Protein AF-A0A9D4J479-F1 (afdb_monomer)

Radius of gyration: 26.64 Å; Cα contacts (8 Å, |Δi|>4): 746; chains: 1; bounding box: 89×99×62 Å

Sequence (328 aa):
MKSIIVVALICGVGACPFPDGLVGNWTTATIGTLVITKTTLQTTSTAYLSTAQKYECMFNYTFNNETSYVLKSTTSKVIISGIPALFFWMCIEFHESHADAYYHYINMPLGTGVIVTRLSAQLSGADVKGYNVCTTARALEEFEPMIREGTALNGSSACPEPLIGTNYFDYITTSGTKDCSTNYTGYLESCFDQNKTRLDVVTNTSCTANPFSTTGKQLNCLFTIPIGNETSDKYITMLYNMDKGAASPFFCMFLDGLDNSTRSKASVAPGTCVLGQNASVVPTSGFRLELYTNDTCNGAQQNQAPPFCTSVCMMTFAVLKFVVLTPL

Organism: Dreissena polymorpha (NCBI:txid45954)

Structure (mmCIF, N/CA/C/O backbone):
data_AF-A0A9D4J479-F1
#
_entry.id   AF-A0A9D4J479-F1
#
loop_
_atom_site.group_PDB
_atom_site.id
_atom_site.type_symbol
_atom_site.label_atom_id
_atom_site.label_alt_id
_atom_site.label_comp_id
_atom_site.label_asym_id
_atom_site.label_entity_id
_atom_site.label_seq_id
_atom_site.pdbx_PDB_ins_code
_atom_site.Cartn_x
_atom_site.Cartn_y
_atom_site.Cartn_z
_atom_site.occupancy
_atom_site.B_iso_or_equiv
_atom_site.auth_seq_id
_atom_site.auth_comp_id
_atom_site.auth_asym_id
_atom_site.auth_atom_id
_atom_site.pdbx_PDB_model_num
ATOM 1 N N . MET A 1 1 ? -47.454 -7.627 -4.070 1.00 37.38 1 MET A N 1
ATOM 2 C CA . MET A 1 1 ? -46.390 -6.812 -3.448 1.00 37.38 1 MET A CA 1
ATOM 3 C C . MET A 1 1 ? -45.405 -7.763 -2.791 1.00 37.38 1 MET A C 1
ATOM 5 O O . MET A 1 1 ? -45.815 -8.503 -1.909 1.00 37.38 1 MET A O 1
ATOM 9 N N . LYS A 1 2 ? -44.165 -7.846 -3.291 1.00 31.25 2 LYS A N 1
ATOM 10 C CA . LYS A 1 2 ? -43.110 -8.666 -2.678 1.00 31.25 2 LYS A CA 1
ATOM 11 C C . LYS A 1 2 ? -42.455 -7.834 -1.578 1.00 31.25 2 LYS A C 1
ATOM 13 O O . LYS A 1 2 ? -41.818 -6.832 -1.883 1.00 31.25 2 LYS A O 1
ATOM 18 N N . SER A 1 3 ? -42.650 -8.227 -0.326 1.00 26.95 3 SER A N 1
ATOM 19 C CA . SER A 1 3 ? -41.954 -7.624 0.808 1.00 26.95 3 SER A CA 1
ATOM 20 C C . SER A 1 3 ? -40.512 -8.124 0.826 1.00 26.95 3 SER A C 1
ATOM 22 O O . SER A 1 3 ? -40.275 -9.325 0.934 1.00 26.95 3 SER A O 1
ATOM 24 N N . ILE A 1 4 ? -39.557 -7.206 0.694 1.00 32.16 4 ILE A N 1
ATOM 25 C CA . ILE A 1 4 ? -38.140 -7.472 0.944 1.00 32.16 4 ILE A CA 1
ATOM 26 C C . ILE A 1 4 ? -37.945 -7.355 2.455 1.00 32.16 4 ILE A C 1
ATOM 28 O O . ILE A 1 4 ? -38.091 -6.274 3.021 1.00 32.16 4 ILE A O 1
ATOM 32 N N . ILE A 1 5 ? -37.663 -8.477 3.114 1.00 30.55 5 ILE A N 1
ATOM 33 C CA . ILE A 1 5 ? -37.267 -8.493 4.522 1.00 30.55 5 ILE A CA 1
ATOM 34 C C . ILE A 1 5 ? -35.761 -8.235 4.551 1.00 30.55 5 ILE A C 1
ATOM 36 O O . ILE A 1 5 ? -34.969 -9.118 4.231 1.00 30.55 5 ILE A O 1
ATOM 40 N N . VAL A 1 6 ? -35.369 -7.014 4.911 1.00 34.91 6 VAL A N 1
ATOM 41 C CA . VAL A 1 6 ? -33.980 -6.697 5.257 1.00 34.91 6 VAL A CA 1
ATOM 42 C C . VAL A 1 6 ? -33.772 -7.152 6.698 1.00 34.91 6 VAL A C 1
ATOM 44 O O . VAL A 1 6 ? -34.221 -6.498 7.638 1.00 34.91 6 VAL A O 1
ATOM 47 N N . VAL A 1 7 ? -33.144 -8.313 6.877 1.00 32.03 7 VAL A N 1
ATOM 48 C CA . VAL A 1 7 ? -32.740 -8.797 8.201 1.00 32.03 7 VAL A CA 1
ATOM 49 C C . VAL A 1 7 ? -31.473 -8.044 8.600 1.00 32.03 7 VAL A C 1
ATOM 51 O O . VAL A 1 7 ? -30.369 -8.421 8.221 1.00 32.03 7 VAL A O 1
ATOM 54 N N . ALA A 1 8 ? -31.631 -6.957 9.352 1.00 39.41 8 ALA A N 1
ATOM 55 C CA . ALA A 1 8 ? -30.521 -6.343 10.067 1.00 39.41 8 ALA A CA 1
ATOM 56 C C . ALA A 1 8 ? -30.247 -7.180 11.325 1.00 39.41 8 ALA A C 1
ATOM 58 O O . ALA A 1 8 ? -30.997 -7.121 12.299 1.00 39.41 8 ALA A O 1
ATOM 59 N N . LEU A 1 9 ? -29.193 -7.996 11.293 1.00 39.03 9 LEU A N 1
ATOM 60 C CA . LEU A 1 9 ? -28.644 -8.641 12.485 1.00 39.03 9 LEU A CA 1
ATOM 61 C C . LEU A 1 9 ? -28.061 -7.550 13.388 1.00 39.03 9 LEU A C 1
ATOM 63 O O . LEU A 1 9 ? -26.951 -7.071 13.175 1.00 39.03 9 LEU A O 1
ATOM 67 N N . ILE A 1 10 ? -28.833 -7.130 14.388 1.00 43.28 10 ILE A N 1
ATOM 68 C CA . ILE A 1 10 ? -28.344 -6.255 15.452 1.00 43.28 10 ILE A CA 1
ATOM 69 C C . ILE A 1 10 ? -27.551 -7.148 16.412 1.00 43.28 10 ILE A C 1
ATOM 71 O O . ILE A 1 10 ? -28.112 -7.730 17.340 1.00 43.28 10 ILE A O 1
ATOM 75 N N . CYS A 1 11 ? -26.251 -7.315 16.158 1.00 43.47 11 CYS A N 1
ATOM 76 C CA . CYS A 1 11 ? -25.346 -7.888 17.150 1.00 43.47 11 CYS A CA 1
ATOM 77 C C . CYS A 1 11 ? -25.341 -6.971 18.380 1.00 43.47 11 CYS A C 1
ATOM 79 O O . CYS A 1 11 ? -25.158 -5.760 18.257 1.00 43.47 11 CYS A O 1
ATOM 81 N N . GLY A 1 12 ? -25.579 -7.547 19.562 1.00 46.25 12 GLY A N 1
ATOM 82 C CA . GLY A 1 12 ? -25.448 -6.831 20.828 1.00 46.25 12 GLY A CA 1
ATOM 83 C C . GLY A 1 12 ? -24.059 -6.207 20.967 1.00 46.25 12 GLY A C 1
ATOM 84 O O . GLY A 1 12 ? -23.100 -6.682 20.365 1.00 46.25 12 GLY A O 1
ATOM 85 N N . VAL A 1 13 ? -23.968 -5.134 21.755 1.00 50.28 13 VAL A N 1
ATOM 86 C CA . VAL A 1 13 ? -22.729 -4.388 22.017 1.00 50.28 13 VAL A CA 1
ATOM 87 C C . VAL A 1 13 ? -21.726 -5.325 22.698 1.00 50.28 13 VAL A C 1
ATOM 89 O O . VAL A 1 13 ? -21.758 -5.532 23.908 1.00 50.28 13 VAL A O 1
ATOM 92 N N . GLY A 1 14 ? -20.889 -5.967 21.899 1.00 58.38 14 GLY A N 1
ATOM 93 C CA . GLY A 1 14 ? -19.978 -7.026 22.297 1.00 58.38 14 GLY A CA 1
ATOM 94 C C . GLY A 1 14 ? -18.901 -7.131 21.235 1.00 58.38 14 GLY A C 1
ATOM 95 O O . GLY A 1 14 ? -19.177 -6.910 20.058 1.00 58.38 14 GLY A O 1
ATOM 96 N N . ALA A 1 15 ? -17.667 -7.385 21.665 1.00 73.81 15 ALA A N 1
ATOM 97 C CA . ALA A 1 15 ? -16.514 -7.160 20.816 1.00 73.81 15 ALA A CA 1
ATOM 98 C C . ALA A 1 15 ? -16.625 -7.918 19.482 1.00 73.81 15 ALA A C 1
ATOM 100 O O . ALA A 1 15 ? -16.724 -9.148 19.480 1.00 73.81 15 ALA A O 1
ATOM 101 N N . CYS A 1 16 ? -16.634 -7.195 18.358 1.00 87.56 16 CYS A N 1
ATOM 102 C CA . CYS A 1 16 ? -16.689 -7.842 17.051 1.00 87.56 16 CYS A CA 1
ATOM 103 C C . CYS A 1 16 ? -15.384 -8.597 16.792 1.00 87.56 16 CYS A C 1
ATOM 105 O O . CYS A 1 16 ? -14.305 -8.031 16.990 1.00 87.56 16 CYS A O 1
ATOM 107 N N . PRO A 1 17 ? -15.445 -9.869 16.369 1.00 91.69 17 PRO A N 1
ATOM 108 C CA . PRO A 1 17 ? -14.240 -10.583 16.013 1.00 91.69 17 PRO A CA 1
ATOM 109 C C . PRO A 1 17 ? -13.710 -10.087 14.661 1.00 91.69 17 PRO A C 1
ATOM 111 O O . PRO A 1 17 ? -14.462 -9.999 13.688 1.00 91.69 17 PRO A O 1
ATOM 114 N N . PHE A 1 18 ? -12.414 -9.799 14.592 1.00 93.06 18 PHE A N 1
ATOM 115 C CA . PHE A 1 18 ? -11.690 -9.694 13.331 1.00 93.06 18 PHE A CA 1
ATOM 116 C C . PHE A 1 18 ? -11.544 -11.086 12.687 1.00 93.06 18 PHE A C 1
ATOM 118 O O . PHE A 1 18 ? -11.522 -12.089 13.410 1.00 93.06 18 PHE A O 1
ATOM 125 N N . PRO A 1 19 ? -11.423 -11.176 11.349 1.00 92.38 19 PRO A N 1
ATOM 126 C CA . PRO A 1 19 ? -11.180 -12.439 10.660 1.00 92.38 19 PRO A CA 1
ATOM 127 C C . PRO A 1 19 ? -9.878 -13.084 11.140 1.00 92.38 19 PRO A C 1
ATOM 129 O O . PRO A 1 19 ? -8.891 -12.384 11.363 1.00 92.38 19 PRO A O 1
ATOM 132 N N . ASP A 1 20 ? -9.844 -14.415 11.250 1.00 93.25 20 ASP A N 1
ATOM 133 C CA . ASP A 1 20 ? -8.661 -15.127 11.761 1.00 93.25 20 ASP A CA 1
ATOM 134 C C . ASP A 1 20 ? -7.406 -14.869 10.904 1.00 93.25 20 ASP A C 1
ATOM 136 O O . ASP A 1 20 ? -6.308 -14.772 11.448 1.00 93.25 20 ASP A O 1
ATOM 140 N N . GLY A 1 21 ? -7.567 -14.670 9.588 1.00 92.00 21 GLY A N 1
ATOM 141 C CA . GLY A 1 21 ? -6.475 -14.294 8.683 1.00 92.00 21 GLY A CA 1
ATOM 142 C C . GLY A 1 21 ? -5.843 -12.936 9.007 1.00 92.00 21 GLY A C 1
ATOM 143 O O . GLY A 1 21 ? -4.646 -12.761 8.816 1.00 92.00 21 GLY A O 1
ATOM 144 N N . LEU A 1 22 ? -6.596 -12.002 9.591 1.00 93.88 22 LEU A N 1
ATOM 145 C CA . LEU A 1 22 ? -6.114 -10.660 9.928 1.00 93.88 22 LEU A CA 1
ATOM 146 C C . LEU A 1 22 ? -5.383 -10.614 11.284 1.00 93.88 22 LEU A C 1
ATOM 148 O O . LEU A 1 22 ? -4.677 -9.654 11.586 1.00 93.88 22 LEU A O 1
ATOM 152 N N . VAL A 1 23 ? -5.524 -11.642 12.124 1.00 95.62 23 VAL A N 1
ATOM 153 C CA . VAL A 1 23 ? -4.876 -11.687 13.441 1.00 95.62 23 VAL A CA 1
ATOM 154 C C . VAL A 1 23 ? -3.359 -11.836 13.276 1.00 95.62 23 VAL A C 1
ATOM 156 O O . VAL A 1 23 ? -2.879 -12.747 12.598 1.00 95.62 23 VAL A O 1
ATOM 159 N N . GLY A 1 24 ? -2.590 -10.951 13.912 1.00 95.31 24 GLY A N 1
ATOM 160 C CA . GLY A 1 24 ? -1.128 -10.955 13.866 1.00 95.31 24 GLY A CA 1
ATOM 161 C C . GLY A 1 24 ? -0.500 -9.566 13.957 1.00 95.31 24 GLY A C 1
ATOM 162 O O . GLY A 1 24 ? -1.171 -8.575 14.253 1.00 95.31 24 GLY A O 1
ATOM 163 N N . ASN A 1 25 ? 0.804 -9.518 13.688 1.00 95.25 25 ASN A N 1
ATOM 164 C CA . ASN A 1 25 ? 1.554 -8.277 13.549 1.00 95.25 25 ASN A CA 1
ATOM 165 C C . ASN A 1 25 ? 1.717 -7.937 12.069 1.00 95.25 25 ASN A C 1
ATOM 167 O O . ASN A 1 25 ? 2.085 -8.798 11.265 1.00 95.25 25 ASN A O 1
ATOM 171 N N . TRP A 1 26 ? 1.497 -6.674 11.739 1.00 93.75 26 TRP A N 1
ATOM 172 C CA . TRP A 1 26 ? 1.492 -6.167 10.378 1.00 93.75 26 TRP A CA 1
ATOM 173 C C . TRP A 1 26 ? 2.338 -4.911 10.286 1.00 93.75 26 TRP A C 1
ATOM 175 O O . TRP A 1 26 ? 2.166 -3.991 11.081 1.00 93.75 26 TRP A O 1
ATOM 185 N N . THR A 1 27 ? 3.203 -4.840 9.287 1.00 91.00 27 THR A N 1
ATOM 186 C CA . THR A 1 27 ? 3.893 -3.608 8.916 1.00 91.00 27 THR A CA 1
ATOM 187 C C . THR A 1 27 ? 3.020 -2.838 7.936 1.00 91.00 27 THR A C 1
ATOM 189 O O . THR A 1 27 ? 2.523 -3.412 6.969 1.00 91.00 27 THR A O 1
ATOM 192 N N . THR A 1 28 ? 2.862 -1.541 8.166 1.00 89.19 28 THR A N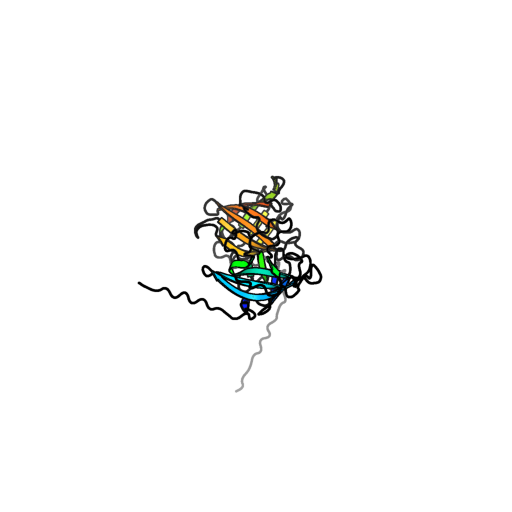 1
ATOM 193 C CA . THR A 1 28 ? 2.138 -0.606 7.296 1.00 89.19 28 THR A CA 1
ATOM 194 C C . THR A 1 28 ? 3.080 0.476 6.769 1.00 89.19 28 THR A C 1
ATOM 196 O O . THR A 1 28 ? 4.184 0.651 7.294 1.00 89.19 28 THR A O 1
ATOM 199 N N . ALA A 1 29 ? 2.668 1.200 5.732 1.00 86.62 29 ALA A N 1
ATOM 200 C CA . ALA A 1 29 ? 3.466 2.252 5.110 1.00 86.62 29 ALA A CA 1
ATOM 201 C C . ALA A 1 29 ? 3.629 3.509 5.982 1.00 86.62 29 ALA A C 1
ATOM 203 O O . ALA A 1 29 ? 4.701 4.112 5.979 1.00 86.62 29 ALA A O 1
ATOM 204 N N . THR A 1 30 ? 2.599 3.909 6.728 1.00 80.69 30 THR A N 1
ATOM 205 C CA . THR A 1 30 ? 2.536 5.196 7.441 1.00 80.69 30 THR A CA 1
ATOM 206 C C . THR A 1 30 ? 2.305 5.045 8.946 1.00 80.69 30 THR A C 1
ATOM 208 O O . THR A 1 30 ? 2.787 5.860 9.737 1.00 80.69 30 THR A O 1
ATOM 211 N N . ILE A 1 31 ? 1.622 3.982 9.382 1.00 77.94 31 ILE A N 1
ATOM 212 C CA . ILE A 1 31 ? 1.252 3.762 10.795 1.00 77.94 31 ILE A CA 1
ATOM 213 C C . ILE A 1 31 ? 2.291 2.887 11.522 1.00 77.94 31 ILE A C 1
ATOM 215 O O . ILE A 1 31 ? 2.194 2.656 12.729 1.00 77.94 31 ILE A O 1
ATOM 219 N N . GLY A 1 32 ? 3.324 2.410 10.828 1.00 82.06 32 GLY A N 1
ATOM 220 C CA . GLY A 1 32 ? 4.300 1.482 11.396 1.00 82.06 32 GLY A CA 1
ATOM 221 C C . GLY A 1 32 ? 3.673 0.113 11.650 1.00 82.06 32 GLY A C 1
ATOM 222 O O . GLY A 1 32 ? 3.022 -0.437 10.762 1.00 82.06 32 GLY A O 1
ATOM 223 N N . THR A 1 33 ? 3.857 -0.445 12.845 1.00 88.44 33 THR A N 1
ATOM 224 C CA . THR A 1 33 ? 3.327 -1.776 13.174 1.00 88.44 33 THR A CA 1
ATOM 225 C C . THR A 1 33 ? 1.895 -1.685 13.704 1.00 88.44 33 THR A C 1
ATOM 227 O O . THR A 1 33 ? 1.610 -0.956 14.662 1.00 88.44 33 THR A O 1
ATOM 230 N N . LEU A 1 34 ? 1.007 -2.483 13.113 1.00 90.94 34 LEU A N 1
ATOM 231 C CA . LEU A 1 34 ? -0.324 -2.797 13.617 1.00 90.94 34 LEU A CA 1
ATOM 232 C C . LEU A 1 34 ? -0.322 -4.189 14.249 1.00 90.94 34 LEU A C 1
ATOM 234 O O . LEU A 1 34 ? 0.070 -5.167 13.621 1.00 90.94 34 LEU A O 1
ATOM 238 N N . VAL A 1 35 ? -0.803 -4.288 15.483 1.00 94.12 35 VAL A N 1
ATOM 239 C CA . VAL A 1 35 ? -1.013 -5.561 16.178 1.00 94.12 35 VAL A CA 1
ATOM 240 C C . VAL A 1 35 ? -2.510 -5.799 16.284 1.00 94.12 35 VAL A C 1
ATOM 242 O O . VAL A 1 35 ? -3.215 -5.073 16.990 1.00 94.12 35 VAL A O 1
ATOM 245 N N . ILE A 1 36 ? -2.998 -6.810 15.573 1.00 94.81 36 ILE A N 1
ATOM 246 C CA . ILE A 1 36 ? -4.415 -7.162 15.505 1.00 94.81 36 ILE A CA 1
ATOM 247 C C . ILE A 1 36 ? -4.614 -8.479 16.252 1.00 94.81 36 ILE A C 1
ATOM 249 O O . ILE A 1 36 ? -4.018 -9.502 15.923 1.00 94.81 36 ILE A O 1
ATOM 253 N N . THR A 1 37 ? -5.450 -8.455 17.285 1.00 95.31 37 THR A N 1
ATOM 254 C CA . THR A 1 37 ? -5.940 -9.656 17.974 1.00 95.31 37 THR A CA 1
ATOM 255 C C . THR A 1 37 ? -7.336 -9.998 17.463 1.00 95.31 37 THR A C 1
ATOM 257 O O . THR A 1 37 ? -7.866 -9.300 16.605 1.00 95.31 37 THR A O 1
ATOM 260 N N . LYS A 1 38 ? -7.990 -11.028 18.014 1.00 94.44 38 LYS A N 1
ATOM 261 C CA . LYS A 1 38 ? -9.375 -11.334 17.634 1.00 94.44 38 LYS A CA 1
ATOM 262 C C . LYS A 1 38 ? -10.333 -10.163 17.841 1.00 94.44 38 LYS A C 1
ATOM 264 O O . LYS A 1 38 ? -11.317 -10.105 17.132 1.00 94.44 38 LYS A O 1
ATOM 269 N N . THR A 1 39 ? -10.089 -9.246 18.774 1.00 94.00 39 THR A N 1
ATOM 270 C CA . THR A 1 39 ? -11.056 -8.181 19.109 1.00 94.00 39 THR A CA 1
ATOM 271 C C . THR A 1 39 ? -10.440 -6.796 19.249 1.00 94.00 39 THR A C 1
ATOM 273 O O . THR A 1 39 ? -11.158 -5.825 19.488 1.00 94.00 39 THR A O 1
ATOM 276 N N . THR A 1 40 ? -9.118 -6.669 19.125 1.00 93.38 40 THR A N 1
ATOM 277 C CA . THR A 1 40 ? -8.421 -5.402 19.370 1.00 93.38 40 THR A CA 1
ATOM 278 C C . THR A 1 40 ? -7.410 -5.091 18.286 1.00 93.38 40 THR A C 1
ATOM 280 O O . THR A 1 40 ? -6.723 -5.991 17.816 1.00 93.38 40 THR A O 1
ATOM 283 N N . LEU A 1 41 ? -7.242 -3.810 17.988 1.00 92.56 41 LEU A N 1
ATOM 284 C CA . LEU A 1 41 ? -6.207 -3.284 17.107 1.00 92.56 41 LEU A CA 1
ATOM 285 C C . LEU A 1 41 ? -5.323 -2.327 17.902 1.00 92.56 41 LEU A C 1
ATOM 287 O O . LEU A 1 41 ? -5.828 -1.450 18.596 1.00 92.56 41 LEU A O 1
ATOM 291 N N . GLN A 1 42 ? -4.009 -2.477 17.812 1.00 91.00 42 GLN A N 1
ATOM 292 C CA . GLN A 1 42 ? -3.047 -1.599 18.470 1.00 91.00 42 GLN A CA 1
ATOM 293 C C . GLN A 1 42 ? -2.041 -1.060 17.460 1.00 91.00 42 GLN A C 1
ATOM 295 O O . GLN A 1 42 ? -1.551 -1.806 16.619 1.00 91.00 42 GLN A O 1
ATOM 300 N N . THR A 1 43 ? -1.712 0.226 17.568 1.00 85.19 43 THR A N 1
ATOM 301 C CA . THR A 1 43 ? -0.715 0.887 16.715 1.00 85.19 43 THR A CA 1
ATOM 302 C C . THR A 1 43 ? 0.540 1.210 17.514 1.00 85.19 43 THR A C 1
ATOM 304 O O . THR A 1 43 ? 0.450 1.590 18.684 1.00 85.19 43 THR A O 1
ATOM 307 N N . THR A 1 44 ? 1.718 1.087 16.901 1.00 75.81 44 THR A N 1
ATOM 308 C CA . THR A 1 44 ? 2.975 1.572 17.502 1.00 75.81 44 THR A CA 1
ATOM 309 C C . THR A 1 44 ? 3.264 3.034 17.156 1.00 75.81 44 THR A C 1
ATOM 311 O O . THR A 1 44 ? 3.940 3.717 17.923 1.00 75.81 44 THR A O 1
ATOM 314 N N . SER A 1 45 ? 2.709 3.541 16.048 1.00 68.62 45 SER A N 1
ATOM 315 C CA . SER A 1 45 ? 2.810 4.947 15.642 1.00 68.62 45 SER A CA 1
ATOM 316 C C . SER A 1 45 ? 1.724 5.830 16.253 1.00 68.62 45 SER A C 1
ATOM 318 O O . SER A 1 45 ? 0.633 5.379 16.622 1.00 68.62 45 SER A O 1
ATOM 320 N N . THR A 1 46 ? 2.031 7.125 16.273 1.00 64.81 46 THR A N 1
ATOM 321 C CA . THR A 1 46 ? 1.139 8.234 16.608 1.00 64.81 46 THR A CA 1
ATOM 322 C C . THR A 1 46 ? 0.315 8.739 15.412 1.00 64.81 46 THR A C 1
ATOM 324 O O . THR A 1 46 ? -0.307 9.798 15.487 1.00 64.81 46 THR A O 1
ATOM 327 N N . ALA A 1 47 ? 0.300 7.994 14.299 1.00 54.00 47 ALA A N 1
ATOM 328 C CA . ALA A 1 47 ? -0.353 8.389 13.047 1.00 54.00 47 ALA A CA 1
ATOM 329 C C . ALA A 1 47 ? -1.824 8.816 13.219 1.00 54.00 47 ALA A C 1
ATOM 331 O O . ALA A 1 47 ? -2.291 9.720 12.532 1.00 54.00 47 ALA A O 1
ATOM 332 N N . TYR A 1 48 ? -2.542 8.212 14.171 1.00 58.00 48 TYR A N 1
ATOM 333 C CA . TYR A 1 48 ? -3.934 8.560 14.468 1.00 58.00 48 TYR A CA 1
ATOM 334 C C . TYR A 1 48 ? -4.082 9.571 15.606 1.00 58.00 48 TYR A C 1
ATOM 336 O O . TYR A 1 48 ? -4.948 10.440 15.565 1.00 58.00 48 TYR A O 1
ATOM 344 N N . LEU A 1 49 ? -3.240 9.469 16.633 1.00 58.56 49 LEU A N 1
ATOM 345 C CA . LEU A 1 49 ? -3.218 10.334 17.812 1.00 58.56 49 LEU A CA 1
ATOM 346 C C . LEU A 1 49 ? -1.779 10.452 18.294 1.00 58.56 49 LEU A C 1
ATOM 348 O O . LEU A 1 49 ? -1.017 9.514 18.141 1.00 58.56 49 LEU A O 1
ATOM 352 N N . SER A 1 50 ? -1.425 11.540 18.980 1.00 57.38 50 SER A N 1
ATOM 353 C CA . SER A 1 50 ? -0.065 11.837 19.473 1.00 57.38 50 SER A C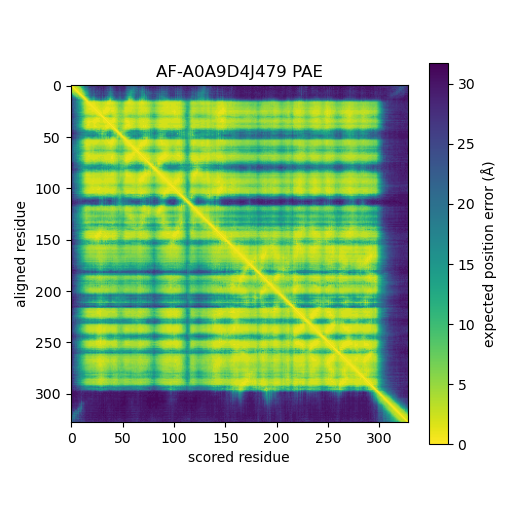A 1
ATOM 354 C C . SER A 1 50 ? 0.599 10.775 20.379 1.00 57.38 50 SER A C 1
ATOM 356 O O . SER A 1 50 ? 1.696 11.011 20.874 1.00 57.38 50 SER A O 1
ATOM 358 N N . THR A 1 51 ? -0.046 9.637 20.641 1.00 62.56 51 THR A N 1
ATOM 359 C CA . THR A 1 51 ? 0.480 8.480 21.375 1.00 62.56 51 THR A CA 1
ATOM 360 C C . THR A 1 51 ? 0.031 7.185 20.694 1.00 62.56 51 THR A C 1
ATOM 362 O O . THR A 1 51 ? -1.037 7.160 20.086 1.00 62.56 51 THR A O 1
ATOM 365 N N . ALA A 1 52 ? 0.783 6.094 20.872 1.00 64.81 52 ALA A N 1
ATOM 366 C CA . ALA A 1 52 ? 0.303 4.744 20.567 1.00 64.81 52 ALA A CA 1
ATOM 367 C C . ALA A 1 52 ? -1.068 4.500 21.222 1.00 64.81 52 ALA A C 1
ATOM 369 O O . ALA A 1 52 ? -1.313 4.945 22.351 1.00 64.81 52 ALA A O 1
ATOM 370 N N . GLN A 1 53 ? -1.970 3.828 20.510 1.00 78.25 53 GLN A N 1
ATOM 371 C CA . GLN A 1 53 ? -3.336 3.594 20.969 1.00 78.25 53 GLN A CA 1
ATOM 372 C C . GLN A 1 53 ? -3.765 2.160 20.706 1.00 78.25 53 GLN A C 1
ATOM 374 O O . GLN A 1 53 ? -3.372 1.536 19.720 1.00 78.25 53 GLN A O 1
ATOM 379 N N . LYS A 1 54 ? -4.601 1.661 21.613 1.00 89.12 54 LYS A N 1
ATOM 380 C CA . LYS A 1 54 ? -5.320 0.404 21.469 1.00 89.12 54 LYS A CA 1
ATOM 381 C C . LYS A 1 54 ? -6.791 0.725 21.244 1.00 89.12 54 LYS A C 1
ATOM 383 O O . LYS A 1 54 ? -7.356 1.590 21.915 1.00 89.12 54 LYS A O 1
ATOM 388 N N . TYR A 1 55 ? -7.392 0.014 20.308 1.00 89.69 55 TYR A N 1
ATOM 389 C CA . TYR A 1 55 ? -8.788 0.110 19.937 1.00 89.69 55 TYR A CA 1
ATOM 390 C C . TYR A 1 55 ? -9.451 -1.254 20.112 1.00 89.69 55 TYR A C 1
ATOM 392 O O . TYR A 1 55 ? -8.865 -2.289 19.799 1.00 89.69 55 TYR A O 1
ATOM 400 N N . GLU A 1 56 ? -10.674 -1.252 20.618 1.00 92.44 56 GLU A N 1
ATOM 401 C CA . GLU A 1 56 ? -11.550 -2.413 20.718 1.00 92.44 56 GLU A CA 1
ATOM 402 C C . GLU A 1 56 ? -12.570 -2.370 19.587 1.00 92.44 56 GLU A C 1
ATOM 404 O O . GLU A 1 56 ? -13.187 -1.335 19.335 1.00 92.44 56 GLU A O 1
ATOM 409 N N . CYS A 1 57 ? -12.743 -3.496 18.903 1.00 92.31 57 CYS A N 1
ATOM 410 C CA . CYS A 1 57 ? -13.785 -3.668 17.905 1.00 92.31 57 CYS A CA 1
ATOM 411 C C . CYS A 1 57 ? -15.137 -3.693 18.617 1.00 92.31 57 CYS A C 1
ATOM 413 O O . CYS A 1 57 ? -15.381 -4.588 19.418 1.00 92.31 57 CYS A O 1
ATOM 415 N N . MET A 1 58 ? -16.012 -2.727 18.349 1.00 91.44 58 MET A N 1
ATOM 416 C CA . MET A 1 58 ? -17.301 -2.607 19.036 1.00 91.44 58 MET A CA 1
ATOM 417 C C . MET A 1 58 ? -18.424 -3.318 18.289 1.00 91.44 58 MET A C 1
ATOM 419 O O . MET A 1 58 ? -19.245 -3.988 18.905 1.00 91.44 58 MET A O 1
ATOM 423 N N . PHE A 1 59 ? -18.468 -3.145 16.969 1.00 90.19 59 PHE A N 1
ATOM 424 C CA . PHE A 1 59 ? -19.384 -3.834 16.064 1.00 90.19 59 PHE A CA 1
ATOM 425 C C . PHE A 1 59 ? -18.864 -3.750 14.621 1.00 90.19 59 PHE A C 1
ATOM 427 O O . PHE A 1 59 ? -18.029 -2.901 14.292 1.00 90.19 59 PHE A O 1
ATOM 434 N N . ASN A 1 60 ? -19.362 -4.629 13.754 1.00 89.38 60 ASN A N 1
ATOM 435 C CA . ASN A 1 60 ? -19.156 -4.537 12.314 1.00 89.38 60 ASN A CA 1
ATOM 436 C C . ASN A 1 60 ? -20.388 -3.921 11.636 1.00 89.38 60 ASN A C 1
ATOM 438 O O . ASN A 1 60 ? -21.511 -3.984 12.136 1.00 89.38 60 ASN A O 1
ATOM 442 N N . TYR A 1 61 ? -20.158 -3.263 10.510 1.00 84.00 61 TYR A N 1
ATOM 443 C CA . TYR A 1 61 ? -21.176 -2.615 9.702 1.00 84.00 61 TYR A CA 1
ATOM 444 C C . TYR A 1 61 ? -20.938 -3.001 8.248 1.00 84.00 61 TYR A C 1
ATOM 446 O O . TYR A 1 61 ? -19.892 -2.679 7.687 1.00 84.00 61 TYR A O 1
ATOM 454 N N . THR A 1 62 ? -21.897 -3.706 7.652 1.00 85.31 62 THR A N 1
ATOM 455 C CA . THR A 1 62 ? -21.805 -4.137 6.257 1.00 85.31 62 THR A CA 1
ATOM 456 C C . THR A 1 62 ? -22.693 -3.267 5.385 1.00 85.31 62 THR A C 1
ATOM 458 O O . THR A 1 62 ? -23.897 -3.154 5.622 1.00 85.31 62 THR A O 1
ATOM 461 N N . PHE A 1 63 ? -22.104 -2.676 4.352 1.00 79.62 63 PHE A N 1
ATOM 462 C CA . PHE A 1 63 ? -22.802 -1.883 3.349 1.00 79.62 63 PHE A CA 1
ATOM 463 C C . PHE A 1 63 ? -22.242 -2.228 1.969 1.00 79.62 63 PHE A C 1
ATOM 465 O O . PHE A 1 63 ? -21.035 -2.335 1.816 1.00 79.62 63 PHE A O 1
ATOM 472 N N . ASN A 1 64 ? -23.103 -2.440 0.968 1.00 80.12 64 ASN A N 1
ATOM 473 C CA . ASN A 1 64 ? -22.692 -2.828 -0.392 1.00 80.12 64 ASN A CA 1
ATOM 474 C C . ASN A 1 64 ? -21.711 -4.022 -0.457 1.00 80.12 64 ASN A C 1
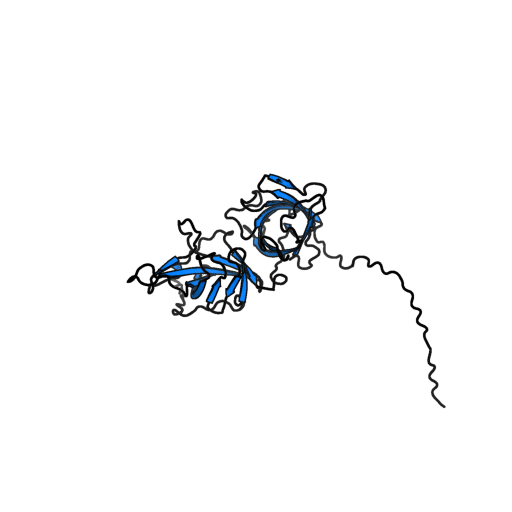ATOM 476 O O . ASN A 1 64 ? -20.799 -4.031 -1.273 1.00 80.12 64 ASN A O 1
ATOM 480 N N . ASN A 1 65 ? -21.919 -5.045 0.382 1.00 80.94 65 ASN A N 1
ATOM 481 C CA . ASN A 1 65 ? -21.046 -6.226 0.530 1.00 80.94 65 ASN A CA 1
ATOM 482 C C . ASN A 1 65 ? -19.648 -5.949 1.107 1.00 80.94 65 ASN A C 1
ATOM 484 O O . ASN A 1 65 ? -18.842 -6.868 1.221 1.00 80.94 65 ASN A O 1
ATOM 488 N N . GLU A 1 66 ? -19.377 -4.724 1.538 1.00 83.88 66 GLU A N 1
ATOM 489 C CA . GLU A 1 66 ? -18.137 -4.348 2.200 1.00 83.88 66 GLU A CA 1
ATOM 490 C C . GLU A 1 66 ? -18.360 -4.306 3.708 1.00 83.88 66 GLU A C 1
ATOM 492 O O . GLU A 1 66 ? -19.337 -3.727 4.190 1.00 83.88 66 GLU A O 1
ATOM 497 N N . THR A 1 67 ? -17.479 -4.961 4.467 1.00 88.94 67 THR A N 1
ATOM 498 C CA . THR A 1 67 ? -17.576 -5.020 5.930 1.00 88.94 67 THR A CA 1
ATOM 499 C C . THR A 1 67 ? -16.583 -4.057 6.555 1.00 88.94 67 THR A C 1
ATOM 501 O O . THR A 1 67 ? -15.374 -4.270 6.519 1.00 88.94 67 THR A O 1
ATOM 504 N N . SER A 1 68 ? -17.119 -3.016 7.179 1.00 89.81 68 SER A N 1
ATOM 505 C CA . SER A 1 68 ? -16.368 -2.079 7.999 1.00 89.81 68 SER A CA 1
ATOM 506 C C . SER A 1 68 ? -16.408 -2.487 9.475 1.00 89.81 68 SER A C 1
ATOM 508 O O . SER A 1 68 ? -17.427 -2.950 9.986 1.00 89.81 68 SER A O 1
ATOM 510 N N . TYR A 1 69 ? -15.308 -2.266 10.183 1.00 91.31 69 TYR A N 1
ATOM 511 C CA . TYR A 1 69 ? -15.150 -2.507 11.612 1.00 91.31 69 TYR A CA 1
ATOM 512 C C . TYR A 1 69 ? -15.125 -1.169 12.339 1.00 91.31 69 TYR A C 1
ATOM 514 O O . TYR A 1 69 ? -14.286 -0.311 12.054 1.00 91.31 69 TYR A O 1
ATOM 522 N N . VAL A 1 70 ? -16.044 -0.990 13.287 1.00 90.56 70 VAL A N 1
ATOM 523 C CA . VAL A 1 70 ? -16.108 0.218 14.107 1.00 90.56 70 VAL A CA 1
ATOM 524 C C . VAL A 1 70 ? -15.361 -0.029 15.402 1.00 90.56 70 VAL A C 1
ATOM 526 O O . VAL A 1 70 ? -15.765 -0.852 16.226 1.00 90.56 70 VAL A O 1
ATOM 529 N N . LEU A 1 71 ? -14.253 0.684 15.571 1.00 89.62 71 LEU A N 1
ATOM 530 C CA . LEU A 1 71 ? -13.342 0.519 16.691 1.00 89.62 71 LEU A CA 1
ATOM 531 C C . LEU A 1 71 ? -13.422 1.723 17.625 1.00 89.62 71 LEU A C 1
ATOM 533 O O . LEU A 1 71 ? -13.551 2.860 17.174 1.00 89.62 71 LEU A O 1
ATOM 537 N N . LYS A 1 72 ? -13.300 1.474 18.926 1.00 89.19 72 LYS A N 1
ATOM 538 C CA . LYS A 1 72 ? -13.302 2.483 19.989 1.00 89.19 72 LYS A CA 1
ATOM 539 C C . LYS A 1 72 ? -11.979 2.440 20.740 1.00 89.19 72 LYS A C 1
ATOM 541 O O . LYS A 1 72 ? -11.520 1.363 21.102 1.00 89.19 72 LYS A O 1
ATOM 546 N N . SER A 1 73 ? -11.374 3.591 21.019 1.00 88.00 73 SER A N 1
ATOM 547 C CA . SER A 1 73 ? -10.153 3.663 21.820 1.00 88.00 73 SER A CA 1
ATOM 548 C C . SER A 1 73 ? -10.387 3.083 23.217 1.00 88.00 73 SER A C 1
ATOM 550 O O . SER A 1 73 ? -11.404 3.353 23.855 1.00 88.00 73 SER A O 1
ATOM 552 N N . THR A 1 74 ? -9.436 2.304 23.730 1.00 88.00 74 THR A N 1
ATOM 553 C CA . THR A 1 74 ? -9.524 1.762 25.097 1.00 88.00 74 THR A CA 1
ATOM 554 C C . THR A 1 74 ? -9.183 2.813 26.144 1.00 88.00 74 THR A C 1
ATOM 556 O O . THR A 1 74 ? -9.599 2.711 27.295 1.00 88.00 74 THR A O 1
ATOM 559 N N . THR A 1 75 ? -8.421 3.839 25.753 1.00 84.69 75 THR A N 1
ATOM 560 C CA . THR A 1 75 ? -8.139 4.996 26.600 1.00 84.69 75 THR A CA 1
ATOM 561 C C . THR A 1 75 ? -9.073 6.146 26.248 1.00 84.69 75 THR A C 1
ATOM 563 O O . THR A 1 75 ? -9.351 6.416 25.076 1.00 84.69 75 THR A O 1
ATOM 566 N N . SER A 1 76 ? -9.575 6.821 27.278 1.00 81.44 76 SER A N 1
ATOM 567 C CA . SER A 1 76 ? -10.358 8.045 27.143 1.00 81.44 76 SER A CA 1
ATOM 568 C C . SER A 1 76 ? -9.524 9.264 27.511 1.00 81.44 76 SER A C 1
ATOM 570 O O . SER A 1 76 ? -8.686 9.188 28.412 1.00 81.44 76 SER A O 1
ATOM 572 N N . LYS A 1 77 ? -9.814 10.416 26.907 1.00 75.75 77 LYS A N 1
ATOM 573 C CA . LYS A 1 77 ? -9.303 11.711 27.369 1.00 75.75 77 LYS A CA 1
ATOM 574 C C . LYS A 1 77 ? -10.352 12.410 28.229 1.00 75.75 77 LYS A C 1
ATOM 576 O O . LYS A 1 77 ? -11.513 12.513 27.841 1.00 75.75 77 LYS A O 1
ATOM 581 N N . VAL A 1 78 ? -9.941 12.913 29.389 1.00 71.31 78 VAL A N 1
ATOM 582 C CA . VAL A 1 78 ? -10.761 13.812 30.211 1.00 71.31 78 VAL A CA 1
ATOM 583 C C . VAL A 1 78 ? -10.296 15.229 29.916 1.00 71.31 78 VAL A C 1
ATOM 585 O O . VAL A 1 78 ? -9.138 15.556 30.157 1.00 71.31 78 VAL A O 1
ATOM 588 N N . ILE A 1 79 ? -11.174 16.045 29.336 1.00 69.06 79 ILE A N 1
ATOM 589 C CA . ILE A 1 79 ? -10.816 17.401 28.894 1.00 69.06 79 ILE A CA 1
ATOM 590 C C . ILE A 1 79 ? -11.037 18.411 30.028 1.00 69.06 79 ILE A C 1
ATOM 592 O O . ILE A 1 79 ? -10.228 19.315 30.206 1.00 69.06 79 ILE A O 1
ATOM 596 N N . ILE A 1 80 ? -12.103 18.245 30.822 1.00 74.94 80 ILE A N 1
ATOM 597 C CA . ILE A 1 80 ? -12.456 19.111 31.959 1.00 74.94 80 ILE A CA 1
ATOM 598 C C . ILE A 1 80 ? -13.110 18.251 33.050 1.00 74.94 80 ILE A C 1
ATOM 600 O O . ILE A 1 80 ? -13.894 17.351 32.744 1.00 74.94 80 ILE A O 1
ATOM 604 N N . SER A 1 81 ? -12.803 18.529 34.322 1.00 72.38 81 SER A N 1
ATOM 605 C CA . SER A 1 81 ? -13.456 17.869 35.463 1.00 72.38 81 SER A CA 1
ATOM 606 C C . SER A 1 81 ? -14.975 18.086 35.422 1.00 72.38 81 SER A C 1
ATOM 608 O O . SER A 1 81 ? -15.434 19.212 35.248 1.00 72.38 81 SER A O 1
ATOM 610 N N . GLY A 1 82 ? -15.753 17.009 35.558 1.00 72.38 82 GLY A N 1
ATOM 611 C CA . GLY A 1 82 ? -17.219 17.038 35.477 1.00 72.38 82 GLY A CA 1
ATOM 612 C C . GLY A 1 82 ? -17.808 16.820 34.076 1.00 72.38 82 GLY A C 1
ATOM 613 O O . GLY A 1 82 ? -19.019 16.647 33.965 1.00 72.38 82 GLY A O 1
ATOM 614 N N . ILE A 1 83 ? -16.989 16.764 33.017 1.00 76.50 83 ILE A N 1
ATOM 615 C CA . ILE A 1 83 ? -17.434 16.369 31.670 1.00 76.50 83 ILE A CA 1
ATOM 616 C C . ILE A 1 83 ? -17.212 14.859 31.480 1.00 76.50 83 ILE A C 1
ATOM 618 O O . ILE A 1 83 ? -16.158 14.353 31.881 1.00 76.50 83 ILE A O 1
ATOM 622 N N . PRO A 1 84 ? -18.160 14.121 30.863 1.00 79.00 84 PRO A N 1
ATOM 623 C CA . PRO A 1 84 ? -17.961 12.715 30.529 1.00 79.00 84 PRO A CA 1
ATOM 624 C C . PRO A 1 84 ? -16.671 12.487 29.735 1.00 79.00 84 PRO A C 1
ATOM 626 O O . PRO A 1 84 ? -16.300 13.286 28.875 1.00 79.00 84 PRO A O 1
ATOM 629 N N . ALA A 1 85 ? -15.995 11.373 30.012 1.00 84.31 85 ALA A N 1
ATOM 630 C CA . ALA A 1 85 ? -14.759 11.020 29.328 1.00 84.31 85 ALA A CA 1
ATOM 631 C C . ALA A 1 85 ? -14.978 10.902 27.807 1.00 84.31 85 ALA A C 1
ATOM 633 O O . ALA A 1 85 ? -16.014 10.406 27.365 1.00 84.31 85 ALA A O 1
ATOM 634 N N . LEU A 1 86 ? -14.006 11.348 27.013 1.00 82.94 86 LEU A N 1
ATOM 635 C CA . LEU A 1 86 ? -14.071 11.361 25.554 1.00 82.94 86 LEU A CA 1
ATOM 636 C C . LEU A 1 86 ? -13.300 10.172 24.977 1.00 82.94 86 LEU A C 1
ATOM 638 O O . LEU A 1 86 ? -12.127 9.972 25.295 1.00 82.94 86 LEU A O 1
ATOM 642 N N . PHE A 1 87 ? -13.962 9.397 24.125 1.00 85.44 87 PHE A N 1
ATOM 643 C CA . PHE A 1 87 ? -13.397 8.253 23.416 1.00 85.44 87 PHE A CA 1
ATOM 644 C C . PHE A 1 87 ? -13.271 8.559 21.925 1.00 85.44 87 PHE A C 1
ATOM 646 O O . PHE A 1 87 ? -14.114 9.255 21.354 1.00 85.44 87 PHE A O 1
ATOM 653 N N . PHE A 1 88 ? -12.235 8.012 21.296 1.00 85.12 88 PHE A N 1
ATOM 654 C CA . PHE A 1 88 ? -12.023 8.125 19.858 1.00 85.12 88 PHE A CA 1
ATOM 655 C C . PHE A 1 88 ? -12.552 6.888 19.152 1.00 85.12 88 PHE A C 1
ATOM 657 O O . PHE A 1 88 ? -12.372 5.768 19.622 1.00 85.12 88 PHE A O 1
ATOM 664 N N . TRP A 1 89 ? -13.189 7.108 18.017 1.00 86.19 89 TRP A N 1
ATOM 665 C CA . TRP A 1 89 ? -13.819 6.090 17.204 1.00 86.19 89 TRP A CA 1
ATOM 666 C C . TRP A 1 89 ? -13.231 6.119 15.806 1.00 86.19 89 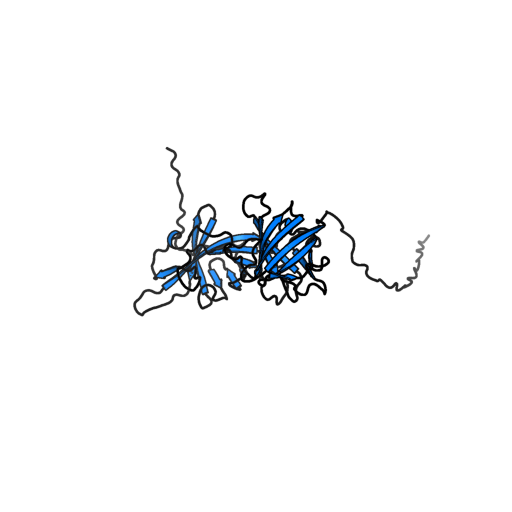TRP A C 1
ATOM 668 O O . TRP A 1 89 ? -12.971 7.196 15.261 1.00 86.19 89 TRP A O 1
ATOM 678 N N . MET A 1 90 ? -13.039 4.935 15.237 1.00 86.44 90 MET A N 1
ATOM 679 C CA . MET A 1 90 ? -12.588 4.763 13.866 1.00 86.44 90 MET A CA 1
ATOM 680 C C . MET A 1 90 ? -13.408 3.719 13.128 1.00 86.44 90 MET A C 1
ATOM 682 O O . MET A 1 90 ? -13.898 2.770 13.732 1.00 86.44 90 MET A O 1
ATOM 686 N N . CYS A 1 91 ? -13.545 3.908 11.823 1.00 87.31 91 CYS A N 1
ATOM 687 C CA . CYS A 1 91 ? -14.164 2.949 10.927 1.00 87.31 91 CYS A CA 1
ATOM 688 C C . CYS A 1 91 ? -13.105 2.468 9.938 1.00 87.31 91 CYS A C 1
ATOM 690 O O . CYS A 1 91 ? -12.571 3.281 9.182 1.00 87.31 91 CYS A O 1
ATOM 692 N N . ILE A 1 92 ? -12.769 1.179 9.987 1.00 88.81 92 ILE A N 1
ATOM 693 C CA . ILE A 1 92 ? -11.752 0.574 9.121 1.00 88.81 92 ILE A CA 1
ATOM 694 C C . ILE A 1 92 ? -12.375 -0.537 8.294 1.00 88.81 92 ILE A C 1
ATOM 696 O O . ILE A 1 92 ? -13.092 -1.379 8.825 1.00 88.81 92 ILE A O 1
ATOM 700 N N . GLU A 1 93 ? -12.041 -0.583 7.017 1.00 90.88 93 GLU A N 1
ATOM 701 C CA . GLU A 1 93 ? -12.352 -1.698 6.133 1.00 90.88 93 GLU A CA 1
ATOM 702 C C . GLU A 1 93 ? -11.059 -2.373 5.697 1.00 90.88 93 GLU A C 1
ATOM 704 O O . GLU A 1 93 ? -10.136 -1.692 5.260 1.00 90.88 93 GLU A O 1
ATOM 709 N N . PHE A 1 94 ? -10.991 -3.696 5.835 1.00 92.25 94 PHE A N 1
ATOM 710 C CA . PHE A 1 94 ? -9.829 -4.490 5.445 1.00 92.25 94 PHE A CA 1
ATOM 711 C C . PHE A 1 94 ? -10.145 -5.283 4.184 1.00 92.25 94 PHE A C 1
ATOM 713 O O . PHE A 1 94 ? -11.175 -5.953 4.113 1.00 92.25 94 PHE A O 1
ATOM 720 N N . HIS A 1 95 ? -9.217 -5.258 3.237 1.00 92.00 95 HIS A N 1
ATOM 721 C CA . HIS A 1 95 ? -9.262 -6.048 2.020 1.00 92.00 95 HIS A CA 1
ATOM 722 C C . HIS A 1 95 ? -8.078 -6.995 1.997 1.00 92.00 95 HIS A C 1
ATOM 724 O O . HIS A 1 95 ? -6.924 -6.576 2.092 1.00 92.00 95 HIS A O 1
ATOM 730 N N . GLU A 1 96 ? -8.382 -8.279 1.874 1.00 91.75 96 GLU A N 1
ATOM 731 C CA . GLU A 1 96 ? -7.374 -9.299 1.650 1.00 91.75 96 GLU A CA 1
ATOM 732 C C . GLU A 1 96 ? -6.944 -9.255 0.189 1.00 91.75 96 GLU A C 1
ATOM 734 O O . GLU A 1 96 ? -7.776 -9.423 -0.702 1.00 91.75 96 GLU A O 1
ATOM 739 N N . SER A 1 97 ? -5.651 -9.049 -0.055 1.00 88.25 97 SER A N 1
ATOM 740 C CA . SER A 1 97 ? -5.078 -9.329 -1.372 1.00 88.25 97 SER A CA 1
ATOM 741 C C . SER A 1 97 ? -4.411 -10.699 -1.413 1.00 88.25 97 SER A C 1
ATOM 743 O O . SER A 1 97 ? -4.413 -11.358 -2.448 1.00 88.25 97 SER A O 1
ATOM 745 N N . HIS A 1 98 ? -3.804 -11.105 -0.301 1.00 88.31 98 HIS A N 1
ATOM 746 C CA . HIS A 1 98 ? -3.168 -12.396 -0.090 1.00 88.31 98 HIS A CA 1
ATOM 747 C C . HIS A 1 98 ? -3.204 -12.715 1.412 1.00 88.31 98 HIS A C 1
ATOM 749 O O . HIS A 1 98 ? -3.315 -11.806 2.233 1.00 88.31 98 HIS A O 1
ATOM 755 N N . ALA A 1 99 ? -3.006 -13.975 1.805 1.00 88.75 99 ALA A N 1
ATOM 756 C CA . ALA A 1 99 ? -3.037 -14.393 3.217 1.00 88.75 99 ALA A CA 1
ATOM 757 C C . ALA A 1 99 ? -2.067 -13.608 4.139 1.00 88.75 99 ALA A C 1
ATOM 759 O O . ALA A 1 99 ? -2.261 -13.516 5.356 1.00 88.75 99 ALA A O 1
ATOM 760 N N . ASP A 1 100 ? -1.022 -13.030 3.542 1.00 92.25 100 ASP A N 1
ATOM 761 C CA . ASP A 1 100 ? 0.038 -12.268 4.203 1.00 92.25 100 ASP A CA 1
ATOM 762 C C . ASP A 1 100 ? 0.114 -10.797 3.759 1.00 92.25 100 ASP A C 1
ATOM 764 O O . ASP A 1 100 ? 1.008 -10.077 4.207 1.00 92.25 100 ASP A O 1
ATOM 768 N N . ALA A 1 101 ? -0.814 -10.335 2.913 1.00 92.19 101 ALA A N 1
ATOM 769 C CA . ALA A 1 101 ? -0.876 -8.952 2.453 1.00 92.19 101 ALA A CA 1
ATOM 770 C C . ALA A 1 101 ? -2.319 -8.455 2.343 1.00 92.19 101 ALA A C 1
ATOM 772 O O . ALA A 1 101 ? -3.156 -9.004 1.626 1.00 92.19 101 ALA A O 1
ATOM 773 N N . TYR A 1 102 ? -2.588 -7.367 3.048 1.00 93.75 102 TYR A N 1
ATOM 774 C CA . TYR A 1 102 ? -3.879 -6.699 3.066 1.00 93.75 102 TYR A CA 1
ATOM 775 C C . TYR A 1 102 ? -3.675 -5.233 2.693 1.00 93.75 102 TYR A C 1
ATOM 777 O O . TYR A 1 102 ? -2.567 -4.697 2.706 1.00 93.75 102 TYR A O 1
ATOM 785 N N . TYR A 1 103 ? -4.766 -4.547 2.415 1.00 92.50 103 TYR A N 1
ATOM 786 C CA . TYR A 1 103 ? -4.812 -3.099 2.515 1.00 92.50 103 TYR A CA 1
ATOM 787 C C . TYR A 1 103 ? -6.068 -2.702 3.262 1.00 92.50 103 TYR A C 1
ATOM 789 O O . TYR A 1 103 ? -7.022 -3.476 3.366 1.00 92.50 103 TYR A O 1
ATOM 797 N N . HIS A 1 104 ? -6.056 -1.507 3.834 1.00 90.19 104 HIS A N 1
ATOM 798 C CA . HIS A 1 104 ? -7.215 -1.014 4.549 1.00 90.19 104 HIS A CA 1
ATOM 799 C C . HIS A 1 104 ? -7.540 0.423 4.200 1.00 90.19 104 HIS A C 1
ATOM 801 O O . HIS A 1 104 ? -6.654 1.235 3.942 1.00 90.19 104 HIS A O 1
ATOM 807 N N . TYR A 1 105 ? -8.830 0.726 4.240 1.00 87.69 105 TYR A N 1
ATOM 808 C CA . TYR A 1 105 ? -9.338 2.083 4.170 1.00 87.69 105 TYR A CA 1
ATOM 809 C C . TYR A 1 105 ? -9.807 2.522 5.543 1.00 87.69 105 TYR A C 1
ATOM 811 O O . TYR A 1 105 ? -10.411 1.754 6.295 1.00 87.69 105 TYR A O 1
ATOM 819 N N . ILE A 1 106 ? -9.580 3.794 5.847 1.00 84.00 106 ILE A N 1
ATOM 820 C CA . ILE A 1 106 ? -10.205 4.436 6.995 1.00 84.00 106 ILE A CA 1
ATOM 821 C C . ILE A 1 106 ? -11.391 5.228 6.473 1.00 84.00 106 ILE A C 1
ATOM 823 O O . ILE A 1 106 ? -11.272 6.363 5.998 1.00 84.00 106 ILE A O 1
ATOM 827 N N . ASN A 1 107 ? -12.546 4.595 6.574 1.00 77.06 107 ASN A N 1
ATOM 828 C CA . ASN A 1 107 ? -13.812 5.052 6.040 1.00 77.06 107 ASN A CA 1
ATOM 829 C C . ASN A 1 107 ? -14.441 6.083 6.969 1.00 77.06 107 ASN A C 1
ATOM 831 O O . ASN A 1 107 ? -15.527 5.866 7.495 1.00 77.06 107 ASN A O 1
ATOM 835 N N . MET A 1 108 ? -13.778 7.218 7.193 1.00 72.69 108 MET A N 1
ATOM 836 C CA . MET A 1 108 ? -14.365 8.334 7.937 1.00 72.69 108 MET A CA 1
ATOM 837 C C . MET A 1 108 ? -14.248 9.652 7.181 1.00 72.69 108 MET A C 1
ATOM 839 O O . MET A 1 108 ? -13.268 9.843 6.458 1.00 72.69 108 MET A O 1
ATOM 843 N N . PRO A 1 109 ? -15.222 10.569 7.344 1.00 62.12 109 PRO A N 1
ATOM 844 C CA . PRO A 1 109 ? -15.131 11.900 6.763 1.00 62.12 109 PRO A CA 1
ATOM 845 C C . PRO A 1 109 ? -13.830 12.578 7.198 1.00 62.12 109 PRO A C 1
ATOM 847 O O . PRO A 1 109 ? -13.480 12.551 8.381 1.00 62.12 109 PRO A O 1
ATOM 850 N N . LEU A 1 110 ? -13.119 13.199 6.256 1.00 60.69 110 LEU A N 1
ATOM 851 C CA . LEU A 1 110 ? -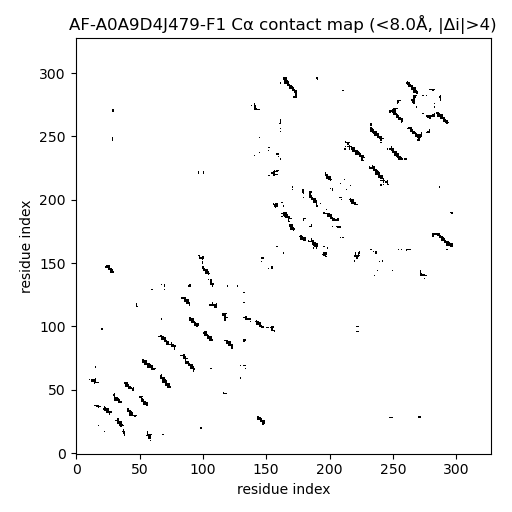11.972 14.038 6.590 1.00 60.69 110 LEU A CA 1
ATOM 852 C C . LEU A 1 110 ? -12.451 15.193 7.477 1.00 60.69 110 LEU A C 1
ATOM 854 O O . LEU A 1 110 ? -13.321 15.973 7.087 1.00 60.69 110 LEU A O 1
ATOM 858 N N . GLY A 1 111 ? -11.893 15.295 8.684 1.00 53.91 111 GLY A N 1
ATOM 859 C CA . GLY A 1 111 ? -12.108 16.456 9.539 1.00 53.91 111 GLY A CA 1
ATOM 860 C C . GLY A 1 111 ? -11.512 17.708 8.892 1.00 53.91 111 GLY A C 1
ATOM 861 O O . GLY A 1 111 ? -10.460 17.652 8.263 1.00 53.91 111 GLY A O 1
ATOM 862 N N . THR A 1 112 ? -12.147 18.864 9.075 1.00 35.59 112 THR A N 1
ATOM 863 C CA . THR A 1 112 ? -11.705 20.165 8.532 1.00 35.59 112 THR A CA 1
ATOM 864 C C . THR A 1 112 ? -10.481 20.755 9.265 1.00 35.59 112 THR A C 1
ATOM 866 O O . THR A 1 112 ? -10.340 21.972 9.353 1.00 35.59 112 THR A O 1
ATOM 869 N N . GLY A 1 113 ? -9.626 19.918 9.865 1.00 35.88 113 GLY A N 1
ATOM 870 C CA . GLY A 1 113 ? -8.516 20.317 10.737 1.00 35.88 113 GLY A CA 1
ATOM 871 C C . GLY A 1 113 ? -7.126 20.053 10.148 1.00 35.88 113 GLY A C 1
ATOM 872 O O . GLY A 1 113 ? -6.954 19.241 9.249 1.00 35.88 113 GLY A O 1
ATOM 873 N N . VAL A 1 114 ? -6.115 20.728 10.709 1.00 30.73 114 VAL A N 1
ATOM 874 C CA . VAL A 1 114 ? -4.693 20.739 10.278 1.00 30.73 114 VAL A CA 1
ATOM 875 C C . VAL A 1 114 ? -3.973 19.391 10.480 1.00 30.73 114 VAL A C 1
ATOM 877 O O . VAL A 1 114 ? -2.848 19.201 10.032 1.00 30.73 114 VAL A O 1
ATOM 880 N N . ILE A 1 115 ? -4.624 18.423 11.123 1.00 40.91 115 ILE A N 1
ATOM 881 C CA . ILE A 1 115 ? -4.133 17.052 11.254 1.00 40.91 115 ILE A CA 1
ATOM 882 C C . ILE A 1 115 ? -5.189 16.167 10.609 1.00 40.91 115 ILE A C 1
ATOM 884 O O . ILE A 1 115 ? -6.356 16.248 10.998 1.00 40.91 115 ILE A O 1
ATOM 888 N N . VAL A 1 116 ? -4.770 15.340 9.649 1.00 48.94 116 VAL A N 1
ATOM 889 C CA . VAL A 1 116 ? -5.563 14.345 8.904 1.00 48.94 116 VAL A CA 1
ATOM 890 C C . VAL A 1 116 ? -6.095 13.268 9.860 1.00 48.94 116 VAL A C 1
ATOM 892 O O . VAL A 1 116 ? -5.752 12.094 9.793 1.00 48.94 116 VAL A O 1
ATOM 895 N N . THR A 1 117 ? -6.897 13.666 10.838 1.00 57.12 117 THR A N 1
ATOM 896 C CA . THR A 1 117 ? -7.421 12.781 11.867 1.00 57.12 117 THR A CA 1
ATOM 897 C C . THR A 1 117 ? -8.747 12.273 11.361 1.00 57.12 117 THR A C 1
ATOM 899 O O . THR A 1 117 ? -9.810 12.830 11.623 1.00 57.12 117 THR A O 1
ATOM 902 N N . ARG A 1 118 ? -8.670 11.185 10.595 1.00 68.69 118 ARG A N 1
ATOM 903 C CA . ARG A 1 118 ? -9.794 10.278 10.391 1.00 68.69 118 ARG A CA 1
ATOM 904 C C . ARG A 1 118 ? -10.078 9.615 11.741 1.00 68.69 118 ARG A C 1
ATOM 906 O O . ARG A 1 118 ? -9.760 8.447 11.929 1.00 68.69 118 ARG A O 1
ATOM 913 N N . LEU A 1 119 ? -10.636 10.382 12.686 1.00 75.94 119 LEU A N 1
ATOM 914 C CA . LEU A 1 119 ? -11.119 9.973 14.010 1.00 75.94 119 LEU A CA 1
ATOM 915 C C . LEU A 1 119 ? -12.389 10.747 14.368 1.00 75.94 119 LEU A C 1
ATOM 917 O O . LEU A 1 119 ? -12.439 11.965 14.223 1.00 75.94 119 LEU A O 1
ATOM 921 N N . SER A 1 120 ? -13.398 10.050 14.891 1.00 78.69 120 SER A N 1
ATOM 922 C CA . SER A 1 120 ? -14.586 10.672 15.483 1.00 78.69 120 SER A CA 1
ATOM 923 C C . SER A 1 120 ? -14.469 10.659 17.002 1.00 78.69 120 SER A C 1
ATOM 925 O O . SER A 1 120 ? -14.139 9.638 17.600 1.00 78.69 120 SER A O 1
ATOM 927 N N . ALA A 1 121 ? -14.720 11.789 17.652 1.00 82.56 121 ALA A N 1
ATOM 928 C CA . ALA A 1 121 ? -14.660 11.906 19.102 1.00 82.56 121 ALA A CA 1
ATOM 929 C C . ALA A 1 121 ? -16.075 11.885 19.693 1.00 82.56 121 ALA A C 1
ATOM 931 O O . ALA A 1 121 ? -16.914 12.693 19.302 1.00 82.56 121 ALA A O 1
ATOM 932 N N . GLN A 1 122 ? -16.340 10.982 20.638 1.00 83.62 122 GLN A N 1
ATOM 933 C CA . GLN A 1 122 ? -17.658 10.832 21.264 1.00 83.62 122 GLN A CA 1
ATOM 934 C C . GLN A 1 122 ? -17.538 10.767 22.785 1.00 83.62 122 GLN A C 1
ATOM 936 O O . GLN A 1 122 ? -16.598 10.183 23.332 1.00 83.62 122 GLN A O 1
ATOM 941 N N . LEU A 1 123 ? -18.515 11.353 23.475 1.00 84.94 123 LEU A N 1
ATOM 942 C CA . LEU A 1 123 ? -18.609 11.287 24.930 1.00 84.94 123 LEU A CA 1
ATOM 943 C C . LEU A 1 123 ? -18.970 9.870 25.392 1.00 84.94 123 LEU A C 1
ATOM 945 O O . LEU A 1 123 ? -19.654 9.112 24.701 1.00 84.94 123 LEU A O 1
ATOM 949 N N . SER A 1 124 ? -18.529 9.521 26.597 1.00 82.19 124 SER A N 1
ATOM 950 C CA . SER A 1 124 ? -18.927 8.286 27.265 1.00 82.19 124 SER A CA 1
ATOM 951 C C . SER A 1 124 ? -20.453 8.196 27.369 1.00 82.19 124 SER A C 1
ATOM 953 O O . SER A 1 124 ? -21.106 9.159 27.768 1.00 82.19 124 SER A O 1
ATOM 955 N N . GLY A 1 125 ? -21.012 7.038 27.010 1.00 78.12 125 GLY A N 1
ATOM 956 C CA . GLY A 1 125 ? -22.458 6.791 27.004 1.00 78.12 125 GLY A CA 1
ATOM 957 C C . GLY A 1 125 ? -23.192 7.214 25.726 1.00 78.12 125 GLY A C 1
ATOM 958 O O . GLY A 1 125 ? -24.394 6.985 25.640 1.00 78.12 125 GLY A O 1
ATOM 959 N N . ALA A 1 126 ? -22.506 7.793 24.732 1.00 80.94 126 ALA A N 1
ATOM 960 C CA . ALA A 1 126 ? -23.110 8.074 23.431 1.00 80.94 126 ALA A CA 1
ATOM 961 C C . ALA A 1 126 ? -23.531 6.778 22.707 1.00 80.94 126 ALA A C 1
ATOM 963 O O . ALA A 1 126 ? -22.773 5.806 22.671 1.00 80.94 126 ALA A O 1
ATOM 964 N N . ASP A 1 127 ? -24.720 6.789 22.097 1.00 82.31 127 ASP A N 1
ATOM 965 C CA . ASP A 1 127 ? -25.194 5.720 21.211 1.00 82.31 127 ASP A CA 1
ATOM 966 C C . ASP A 1 127 ? -24.529 5.867 19.833 1.00 82.31 127 ASP A C 1
ATOM 968 O O . ASP A 1 127 ? -24.944 6.666 18.986 1.00 82.31 127 ASP A O 1
ATOM 972 N N . VAL A 1 128 ? -23.427 5.142 19.639 1.00 80.94 128 VAL A N 1
ATOM 973 C CA . VAL A 1 128 ? -22.633 5.190 18.410 1.00 80.94 128 VAL A CA 1
ATOM 974 C C . VAL A 1 128 ? -23.081 4.086 17.461 1.00 80.94 128 VAL A C 1
ATOM 976 O O . VAL A 1 128 ? -22.949 2.903 17.759 1.00 80.94 128 VAL A O 1
ATOM 979 N N . LYS A 1 129 ? -23.566 4.485 16.283 1.00 81.12 129 LYS A N 1
ATOM 980 C CA . LYS A 1 129 ? -23.996 3.584 15.204 1.00 81.12 129 LYS A CA 1
ATOM 981 C C . LYS A 1 129 ? -23.044 3.664 14.018 1.00 81.12 129 LYS A C 1
ATOM 983 O O . LYS A 1 129 ? -22.364 4.670 13.843 1.00 81.12 129 LYS A O 1
ATOM 988 N N . GLY A 1 130 ? -23.031 2.629 13.175 1.00 73.81 130 GLY A N 1
ATOM 989 C CA . GLY A 1 130 ? -22.135 2.548 12.012 1.00 73.81 130 GLY A CA 1
ATOM 990 C C . GLY A 1 130 ? -22.202 3.781 11.115 1.00 73.81 130 GLY A C 1
ATOM 991 O O . GLY A 1 130 ? -21.176 4.390 10.849 1.00 73.81 130 GLY A O 1
ATOM 992 N N . TYR A 1 131 ? -23.404 4.238 10.766 1.00 72.81 131 TYR A N 1
ATOM 993 C CA . TYR A 1 131 ? -23.599 5.434 9.938 1.00 72.81 131 TYR A CA 1
ATOM 994 C C . TYR A 1 131 ? -23.189 6.762 10.613 1.00 72.81 131 TYR A C 1
ATOM 996 O O . TYR A 1 131 ? -23.078 7.771 9.926 1.00 72.81 131 TYR A O 1
ATOM 1004 N N . ASN A 1 132 ? -22.966 6.792 11.937 1.00 73.44 132 ASN A N 1
ATOM 1005 C CA . ASN A 1 132 ? -22.465 7.988 12.634 1.00 73.44 132 ASN A CA 1
ATOM 1006 C C . ASN A 1 132 ? -20.948 8.158 12.464 1.00 73.44 132 ASN A C 1
ATOM 1008 O O . ASN A 1 132 ? -20.422 9.247 12.687 1.00 73.44 132 ASN A O 1
ATOM 1012 N N . VAL A 1 133 ? -20.243 7.065 12.165 1.00 74.94 133 VAL A N 1
ATOM 1013 C CA . VAL A 1 133 ? -18.776 7.002 12.189 1.00 74.94 133 VAL A CA 1
ATOM 1014 C C . VAL A 1 133 ? -18.232 6.683 10.802 1.00 74.94 133 VAL A C 1
ATOM 1016 O O . VAL A 1 133 ? -17.263 7.300 10.380 1.00 74.94 133 VAL A O 1
ATOM 1019 N N . CYS A 1 134 ? -18.871 5.768 10.079 1.00 82.25 134 CYS A N 1
ATOM 1020 C CA . CYS A 1 134 ? -18.445 5.311 8.766 1.00 82.25 134 CYS A CA 1
ATOM 1021 C C . CYS A 1 134 ? -18.980 6.200 7.631 1.00 82.25 134 CYS A C 1
ATOM 1023 O O . CYS A 1 134 ? -20.164 6.535 7.607 1.00 82.25 134 CYS A O 1
ATOM 1025 N N . THR A 1 135 ? -18.132 6.510 6.649 1.00 78.31 135 THR A N 1
ATOM 1026 C CA . THR A 1 135 ? -18.523 7.021 5.323 1.00 78.31 135 THR A CA 1
ATOM 1027 C C . THR A 1 135 ? -18.346 5.936 4.267 1.00 78.31 135 THR A C 1
ATOM 1029 O O . THR A 1 135 ? -17.530 5.037 4.423 1.00 78.31 135 THR A O 1
ATOM 1032 N N . THR A 1 136 ? -19.100 6.028 3.178 1.00 70.31 136 THR A N 1
ATOM 1033 C CA . THR A 1 136 ? -18.973 5.143 2.010 1.00 70.31 136 THR A CA 1
ATOM 1034 C C . THR A 1 136 ? -18.170 5.783 0.878 1.00 70.31 136 THR A C 1
ATOM 1036 O O . THR A 1 136 ? -17.838 5.119 -0.098 1.00 70.31 136 THR A O 1
ATOM 1039 N N . ALA A 1 137 ? -17.862 7.078 0.987 1.00 71.19 137 ALA A N 1
ATOM 1040 C CA . ALA A 1 137 ? -17.042 7.789 0.020 1.00 71.19 137 ALA A CA 1
ATOM 1041 C C . ALA A 1 137 ? -15.563 7.651 0.393 1.00 71.19 137 ALA A C 1
ATOM 1043 O O . ALA A 1 137 ? -15.122 8.209 1.401 1.00 71.19 137 ALA A O 1
ATOM 1044 N N . ARG A 1 138 ? -14.812 6.936 -0.444 1.00 76.31 138 ARG A N 1
ATOM 1045 C CA . ARG A 1 138 ? -13.354 6.821 -0.381 1.00 76.31 138 ARG A CA 1
ATOM 1046 C C . ARG A 1 138 ? -12.779 7.007 -1.776 1.00 76.31 138 ARG A C 1
ATOM 1048 O O . ARG A 1 138 ? -13.363 6.525 -2.747 1.00 76.31 138 ARG A O 1
ATOM 1055 N N . ALA A 1 139 ? -11.672 7.732 -1.882 1.00 79.62 139 ALA A N 1
ATOM 1056 C CA . ALA A 1 139 ? -10.921 7.743 -3.128 1.00 79.62 139 ALA A CA 1
ATOM 1057 C C . ALA A 1 139 ? -10.128 6.437 -3.248 1.00 79.62 139 ALA A C 1
ATOM 1059 O O . ALA A 1 139 ? -9.715 5.857 -2.240 1.00 79.62 139 ALA A O 1
ATOM 1060 N N . LEU A 1 140 ? -9.943 5.966 -4.481 1.00 80.88 140 LEU A N 1
ATOM 1061 C CA . LEU A 1 140 ? -9.306 4.679 -4.756 1.00 80.88 140 LEU A CA 1
ATOM 1062 C C . LEU A 1 140 ? -7.898 4.614 -4.155 1.00 80.88 140 LEU A C 1
ATOM 1064 O O . LEU A 1 140 ? -7.498 3.573 -3.651 1.00 80.88 140 LEU A O 1
ATOM 1068 N N . GLU A 1 141 ? -7.194 5.744 -4.169 1.00 80.25 141 GLU A N 1
ATOM 1069 C CA . GLU A 1 141 ? -5.806 5.928 -3.752 1.00 80.25 141 GLU A CA 1
ATOM 1070 C C . GLU A 1 141 ? -5.626 6.060 -2.227 1.00 80.25 141 GLU A C 1
ATOM 1072 O O . GLU A 1 141 ? -4.502 6.034 -1.740 1.00 80.25 141 GLU A O 1
ATOM 1077 N N . GLU A 1 142 ? -6.701 6.209 -1.444 1.00 83.12 142 GLU A N 1
ATOM 1078 C CA . GLU A 1 142 ? -6.625 6.505 -0.000 1.00 83.12 142 GLU A CA 1
ATOM 1079 C C . GLU A 1 142 ? -6.497 5.262 0.900 1.00 83.12 142 GLU A C 1
ATOM 1081 O O . GLU A 1 142 ? -6.862 5.305 2.080 1.00 83.12 142 GLU A O 1
ATOM 1086 N N . PHE A 1 143 ? -6.003 4.145 0.366 1.00 88.19 143 PHE A N 1
ATOM 1087 C CA . PHE A 1 143 ? -5.729 2.959 1.174 1.00 88.19 143 PHE A CA 1
ATOM 1088 C C . PHE A 1 143 ? -4.344 3.012 1.819 1.00 88.19 143 PHE A C 1
ATOM 1090 O O . PHE A 1 143 ? -3.413 3.673 1.360 1.00 88.19 143 PHE A O 1
ATOM 1097 N N . GLU A 1 144 ? -4.201 2.203 2.858 1.00 88.69 144 GLU A N 1
ATOM 1098 C CA . GLU A 1 144 ? -2.950 1.939 3.541 1.00 88.69 144 GLU A CA 1
ATOM 1099 C C . GLU A 1 144 ? -2.566 0.460 3.341 1.00 88.69 144 GLU A C 1
ATOM 1101 O O . GLU A 1 144 ? -3.313 -0.431 3.777 1.00 88.69 144 GLU A O 1
ATOM 1106 N N . PRO A 1 145 ? -1.431 0.165 2.678 1.00 92.12 145 PRO A N 1
ATOM 1107 C CA . PRO A 1 145 ? -0.973 -1.203 2.475 1.00 92.12 145 PRO A CA 1
ATOM 1108 C C . PRO A 1 145 ? -0.501 -1.808 3.799 1.00 92.12 145 PRO A C 1
ATOM 1110 O O . PRO A 1 145 ? 0.016 -1.113 4.679 1.00 92.12 145 PRO A O 1
ATOM 1113 N N . MET A 1 146 ? -0.621 -3.123 3.922 1.00 92.62 146 MET A N 1
ATOM 1114 C CA . MET A 1 146 ? -0.068 -3.854 5.047 1.00 92.62 146 MET A CA 1
ATOM 1115 C C . MET A 1 146 ? 0.443 -5.233 4.651 1.00 92.62 146 MET A C 1
ATOM 1117 O O . MET A 1 146 ? -0.134 -5.925 3.815 1.00 92.62 146 MET A O 1
ATOM 1121 N N . ILE A 1 147 ? 1.525 -5.643 5.298 1.00 93.38 147 ILE A N 1
ATOM 1122 C CA . ILE A 1 147 ? 2.144 -6.951 5.107 1.00 93.38 147 ILE A CA 1
ATOM 1123 C C . ILE A 1 147 ? 2.432 -7.577 6.461 1.00 93.38 147 ILE A C 1
ATOM 1125 O O . ILE A 1 147 ? 2.830 -6.876 7.395 1.00 93.38 147 ILE A O 1
ATOM 1129 N N . ARG A 1 148 ? 2.207 -8.881 6.599 1.00 93.88 148 ARG A N 1
ATOM 1130 C CA . ARG A 1 148 ? 2.458 -9.560 7.870 1.00 93.88 148 ARG A CA 1
ATOM 1131 C C . ARG A 1 148 ? 3.960 -9.521 8.182 1.00 93.88 148 ARG A C 1
ATOM 1133 O O . ARG A 1 148 ? 4.817 -9.667 7.307 1.00 93.88 148 ARG A O 1
ATOM 1140 N N . GLU A 1 149 ? 4.304 -9.267 9.442 1.00 90.62 149 GLU A N 1
ATOM 1141 C CA . GLU A 1 149 ? 5.708 -9.202 9.851 1.00 90.62 149 GLU A CA 1
ATOM 1142 C C . GLU A 1 149 ? 6.419 -10.534 9.563 1.00 90.62 149 GLU A C 1
ATOM 1144 O O . GLU A 1 149 ? 5.951 -11.609 9.936 1.00 90.62 149 GLU A O 1
ATOM 1149 N N . GLY A 1 150 ? 7.575 -10.459 8.898 1.00 86.38 150 GLY A N 1
ATOM 1150 C CA . GLY A 1 150 ? 8.401 -11.626 8.580 1.00 86.38 150 GLY A CA 1
ATOM 1151 C C . GLY A 1 150 ? 7.976 -12.428 7.344 1.00 86.38 150 GLY A C 1
ATOM 1152 O O . GLY A 1 150 ? 8.665 -13.387 7.009 1.00 86.38 150 GLY A O 1
ATOM 1153 N N . THR A 1 151 ? 6.913 -12.039 6.631 1.00 86.25 151 THR A N 1
ATOM 1154 C CA . THR A 1 151 ? 6.392 -12.791 5.470 1.00 86.25 151 THR A CA 1
ATOM 1155 C C . THR A 1 151 ? 6.554 -12.062 4.137 1.00 86.25 151 THR A C 1
ATOM 1157 O O . THR A 1 151 ? 5.882 -12.398 3.167 1.00 86.25 151 THR A O 1
ATOM 1160 N N . ALA A 1 152 ? 7.482 -11.104 4.044 1.00 74.69 152 ALA A N 1
ATOM 1161 C CA . ALA A 1 152 ? 7.652 -10.264 2.855 1.00 74.69 152 ALA A CA 1
ATOM 1162 C C . ALA A 1 152 ? 7.774 -11.024 1.523 1.00 74.69 152 ALA A C 1
ATOM 1164 O O . ALA A 1 152 ? 7.307 -10.544 0.497 1.00 74.69 152 ALA A O 1
ATOM 1165 N N . LEU A 1 153 ? 8.359 -12.223 1.549 1.00 71.75 153 LEU A N 1
ATOM 1166 C CA . LEU A 1 153 ? 8.486 -13.095 0.379 1.00 71.75 153 LEU A CA 1
ATOM 1167 C C . LEU A 1 153 ? 7.167 -13.782 -0.016 1.00 71.75 153 LEU A C 1
ATOM 1169 O O . LEU A 1 153 ? 6.948 -14.038 -1.194 1.00 71.75 153 LEU A O 1
ATOM 1173 N N . ASN A 1 154 ? 6.292 -14.060 0.952 1.00 77.62 154 ASN A N 1
ATOM 1174 C CA . ASN A 1 154 ? 5.053 -14.818 0.763 1.00 77.62 154 ASN A CA 1
ATOM 1175 C C . ASN A 1 154 ? 3.820 -13.919 0.584 1.00 77.62 154 ASN A C 1
ATOM 1177 O O . ASN A 1 154 ? 2.795 -14.388 0.109 1.00 77.62 154 ASN A O 1
ATOM 1181 N N . GLY A 1 155 ? 3.893 -12.641 0.963 1.00 75.25 155 GLY A N 1
ATOM 1182 C CA . GLY A 1 155 ? 2.804 -11.665 0.837 1.00 75.25 155 GLY A CA 1
ATOM 1183 C C . GLY A 1 155 ? 2.688 -11.009 -0.540 1.00 75.25 155 GLY A C 1
ATOM 1184 O O . GLY A 1 155 ? 2.282 -9.855 -0.611 1.00 75.25 155 GLY A O 1
ATOM 1185 N N . SER A 1 156 ? 3.079 -11.694 -1.612 1.00 85.69 156 SER A N 1
ATOM 1186 C CA . SER A 1 156 ? 3.200 -11.087 -2.943 1.00 85.69 156 SER A CA 1
ATOM 1187 C C . SER A 1 156 ? 2.160 -11.643 -3.914 1.00 85.69 156 SER A C 1
ATOM 1189 O O . SER A 1 156 ? 1.764 -12.804 -3.824 1.00 85.69 156 SER A O 1
ATOM 1191 N N . SER A 1 157 ? 1.745 -10.824 -4.871 1.00 88.31 157 SER A N 1
ATOM 1192 C CA . SER A 1 157 ? 0.898 -11.197 -6.002 1.00 88.31 157 SER A CA 1
ATOM 1193 C C . SER A 1 157 ? 1.626 -10.931 -7.317 1.00 88.31 157 SER A C 1
ATOM 1195 O O . SER A 1 157 ? 2.679 -10.290 -7.346 1.00 88.31 157 SER A O 1
ATOM 1197 N N . ALA A 1 158 ? 1.106 -11.486 -8.412 1.00 88.88 158 ALA A N 1
ATOM 1198 C CA . ALA A 1 158 ? 1.689 -11.256 -9.726 1.00 88.88 158 ALA A CA 1
ATOM 1199 C C . ALA A 1 158 ? 1.675 -9.755 -10.047 1.00 88.88 158 ALA A C 1
ATOM 1201 O O . ALA A 1 158 ? 0.646 -9.091 -9.909 1.00 88.88 158 ALA A O 1
ATOM 1202 N N . CYS A 1 159 ? 2.815 -9.232 -10.490 1.00 91.06 159 CYS A N 1
ATOM 1203 C CA . CYS A 1 159 ? 2.920 -7.870 -10.983 1.00 91.06 159 CYS A CA 1
ATOM 1204 C C . CYS A 1 159 ? 1.997 -7.663 -12.198 1.00 91.06 159 CYS A C 1
ATOM 1206 O O . CYS A 1 159 ? 1.766 -8.609 -12.960 1.00 91.06 159 CYS A O 1
ATOM 1208 N N . PRO A 1 160 ? 1.482 -6.438 -12.416 1.00 90.31 160 PRO A N 1
ATOM 1209 C CA . PRO A 1 160 ? 0.650 -6.142 -13.575 1.00 90.31 160 PRO A CA 1
ATOM 1210 C C . PRO A 1 160 ? 1.439 -6.351 -14.867 1.00 90.31 160 PRO A C 1
ATOM 1212 O O . PRO A 1 160 ? 2.660 -6.199 -14.900 1.00 90.31 160 PRO A O 1
ATOM 1215 N N . GLU A 1 161 ? 0.720 -6.645 -15.946 1.00 88.19 161 GLU A N 1
ATOM 1216 C CA . GLU A 1 161 ? 1.297 -6.989 -17.248 1.00 88.19 161 GLU A CA 1
ATOM 1217 C C . GLU A 1 161 ? 2.358 -6.001 -17.772 1.00 88.19 161 GLU A C 1
ATOM 1219 O O . GLU A 1 161 ? 3.415 -6.481 -18.182 1.00 88.19 161 GLU A O 1
ATOM 1224 N N . PRO A 1 162 ? 2.223 -4.666 -17.621 1.00 89.00 162 PRO A N 1
ATOM 1225 C CA . PRO A 1 162 ? 3.258 -3.742 -18.081 1.00 89.00 162 PRO A CA 1
ATOM 1226 C C . PRO A 1 162 ? 4.553 -3.735 -17.240 1.00 89.00 162 PRO A C 1
ATOM 1228 O O . PRO A 1 162 ? 5.489 -3.005 -17.556 1.00 89.00 162 PRO A O 1
ATOM 1231 N N . LEU A 1 163 ? 4.633 -4.535 -16.168 1.00 90.38 163 LEU A N 1
ATOM 1232 C CA . LEU A 1 163 ? 5.862 -4.805 -15.404 1.00 90.38 163 LEU A CA 1
ATOM 1233 C C . LEU A 1 163 ? 6.408 -6.227 -15.644 1.00 90.38 163 LEU A C 1
ATOM 1235 O O . LEU A 1 163 ? 7.441 -6.600 -15.078 1.00 90.38 163 LEU A O 1
ATOM 1239 N N . ILE A 1 164 ? 5.740 -7.036 -16.473 1.00 89.56 164 ILE A N 1
ATOM 1240 C CA . ILE A 1 164 ? 6.157 -8.403 -16.798 1.00 89.56 164 ILE A CA 1
ATOM 1241 C C . ILE A 1 164 ? 7.131 -8.375 -17.982 1.00 89.56 164 ILE A C 1
ATOM 1243 O O . ILE A 1 164 ? 6.726 -8.162 -19.120 1.00 89.56 164 ILE A O 1
ATOM 1247 N N . GLY A 1 165 ? 8.413 -8.639 -17.733 1.00 87.12 165 GLY A N 1
ATOM 1248 C CA . GLY A 1 165 ? 9.468 -8.581 -18.747 1.00 87.12 165 GLY A CA 1
ATOM 1249 C C . GLY A 1 165 ? 10.733 -7.883 -18.261 1.00 87.12 165 GLY A C 1
ATOM 1250 O O . GLY A 1 165 ? 10.834 -7.480 -17.097 1.00 87.12 165 GLY A O 1
ATOM 1251 N N . THR A 1 166 ? 11.654 -7.675 -19.200 1.00 89.69 166 THR A N 1
ATOM 1252 C CA . THR A 1 166 ? 12.778 -6.749 -19.047 1.00 89.69 166 THR A CA 1
ATOM 1253 C C . THR A 1 166 ? 12.327 -5.356 -19.483 1.00 89.69 166 THR A C 1
ATOM 1255 O O . THR A 1 166 ? 12.161 -5.076 -20.676 1.00 89.69 166 THR A O 1
ATOM 1258 N N . ASN A 1 167 ? 12.114 -4.479 -18.505 1.00 89.38 167 ASN A N 1
ATOM 1259 C CA . ASN A 1 167 ? 11.596 -3.130 -18.698 1.00 89.38 167 ASN A CA 1
ATOM 1260 C C . ASN A 1 167 ? 12.688 -2.104 -18.417 1.00 89.38 167 ASN A C 1
ATOM 1262 O O . ASN A 1 167 ? 12.990 -1.797 -17.263 1.00 89.38 167 ASN A O 1
ATOM 1266 N N . TYR A 1 168 ? 13.274 -1.552 -19.472 1.00 88.50 168 TYR A N 1
ATOM 1267 C CA . TYR A 1 168 ? 14.215 -0.446 -19.341 1.00 88.50 168 TYR A CA 1
ATOM 1268 C C . TYR A 1 168 ? 13.487 0.816 -18.911 1.00 88.50 168 TYR A C 1
ATOM 1270 O O . TYR A 1 168 ? 12.357 1.038 -19.343 1.00 88.50 168 TYR A O 1
ATOM 1278 N N . PHE A 1 169 ? 14.116 1.641 -18.076 1.00 88.38 169 PHE A N 1
ATOM 1279 C CA . PHE A 1 169 ? 13.455 2.825 -17.541 1.00 88.38 169 PHE A CA 1
ATOM 1280 C C . PHE A 1 169 ? 14.262 4.112 -17.701 1.00 88.38 169 PHE A C 1
ATOM 1282 O O . PHE A 1 169 ? 15.457 4.153 -17.411 1.00 88.38 169 PHE A O 1
ATOM 1289 N N . ASP A 1 170 ? 13.559 5.191 -18.051 1.00 88.75 170 ASP A N 1
ATOM 1290 C CA . ASP A 1 170 ? 14.019 6.560 -17.823 1.00 88.75 170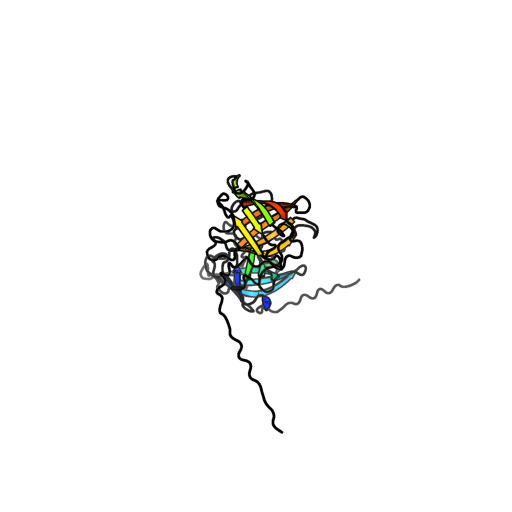 ASP A CA 1
ATOM 1291 C C . ASP A 1 170 ? 13.512 7.024 -16.456 1.00 88.75 170 ASP A C 1
ATOM 1293 O O . ASP A 1 170 ? 12.304 7.027 -16.204 1.00 88.75 170 ASP A O 1
ATOM 1297 N N . TYR A 1 171 ? 14.416 7.455 -15.578 1.00 86.56 171 TYR A N 1
ATOM 1298 C CA . TYR A 1 171 ? 14.073 7.976 -14.256 1.00 86.56 171 TYR A CA 1
ATOM 1299 C C . TYR A 1 171 ? 13.914 9.494 -14.290 1.00 86.56 171 TYR A C 1
ATOM 1301 O O . TYR A 1 171 ? 14.818 10.200 -14.726 1.00 86.56 171 TYR A O 1
ATOM 1309 N N . ILE A 1 172 ? 12.782 10.015 -13.813 1.00 88.19 172 ILE A N 1
ATOM 1310 C CA . ILE A 1 172 ? 12.471 11.449 -13.835 1.00 88.19 172 ILE A CA 1
ATOM 1311 C C . ILE A 1 172 ? 12.156 11.929 -12.417 1.00 88.19 172 ILE A C 1
ATOM 1313 O O . ILE A 1 172 ? 11.156 11.529 -11.815 1.00 88.19 172 ILE A O 1
ATOM 1317 N N . THR A 1 173 ? 13.009 12.806 -11.888 1.00 84.31 173 THR A N 1
ATOM 1318 C CA . THR A 1 173 ? 12.885 13.363 -10.532 1.00 84.31 173 THR A CA 1
ATOM 1319 C C . THR A 1 173 ? 11.830 14.470 -10.446 1.00 84.31 173 THR A C 1
ATOM 1321 O O . THR A 1 173 ? 11.358 15.002 -11.454 1.00 84.31 173 THR A O 1
ATOM 1324 N N . THR A 1 174 ? 11.522 14.910 -9.222 1.00 82.19 174 THR A N 1
ATOM 1325 C CA . THR A 1 174 ? 10.676 16.089 -8.947 1.00 82.19 174 THR A CA 1
ATOM 1326 C C . THR A 1 174 ? 11.212 17.392 -9.543 1.00 82.19 174 THR A C 1
ATOM 1328 O O . THR A 1 174 ? 10.424 18.281 -9.853 1.00 82.19 174 THR A O 1
ATOM 1331 N N . SER A 1 175 ? 12.527 17.513 -9.760 1.00 82.25 175 SER A N 1
ATOM 1332 C CA . SER A 1 175 ? 13.138 18.664 -10.443 1.00 82.25 175 SER A CA 1
ATOM 1333 C C . SER A 1 175 ? 13.031 18.599 -11.971 1.00 82.25 175 SER A C 1
ATOM 1335 O O . SER A 1 175 ? 13.500 19.510 -12.650 1.00 82.25 175 SER A O 1
ATOM 1337 N N . GLY A 1 176 ? 12.454 17.526 -12.523 1.00 79.44 176 GLY A N 1
ATOM 1338 C CA . GLY A 1 176 ? 12.391 17.273 -13.963 1.00 79.44 176 GLY A CA 1
ATOM 1339 C C . GLY A 1 176 ? 13.696 16.736 -14.558 1.00 79.44 176 GLY A C 1
ATOM 1340 O O . GLY A 1 176 ? 13.802 16.614 -15.778 1.00 79.44 176 GLY A O 1
ATOM 1341 N N . THR A 1 177 ? 14.684 16.404 -13.723 1.00 81.44 177 THR A N 1
ATOM 1342 C CA . THR A 1 177 ? 15.942 15.805 -14.179 1.00 81.44 177 THR A CA 1
ATOM 1343 C C . THR A 1 177 ? 15.673 14.385 -14.658 1.00 81.44 177 THR A C 1
ATOM 1345 O O . THR A 1 177 ? 15.085 13.598 -13.917 1.00 81.44 177 THR A O 1
ATOM 1348 N N . LYS A 1 178 ? 16.118 14.059 -15.878 1.00 82.50 178 LYS A N 1
ATOM 1349 C CA . LYS A 1 178 ? 16.101 12.693 -16.410 1.00 82.50 178 LYS A CA 1
ATOM 1350 C C . LYS A 1 178 ? 17.445 12.002 -16.141 1.00 82.50 178 LYS A C 1
ATOM 1352 O O . LYS A 1 178 ? 18.479 12.553 -16.508 1.00 82.50 178 LYS A O 1
ATOM 1357 N N . ASP A 1 179 ? 17.426 10.811 -15.554 1.00 79.31 179 ASP A N 1
ATOM 1358 C CA . ASP A 1 179 ? 18.578 9.914 -15.365 1.00 79.31 179 ASP A CA 1
ATOM 1359 C C . ASP A 1 179 ? 18.268 8.533 -15.977 1.00 79.31 179 ASP A C 1
ATOM 1361 O O . ASP A 1 179 ? 17.119 8.234 -16.305 1.00 79.31 179 ASP A O 1
ATOM 1365 N N . CYS A 1 180 ? 19.294 7.702 -16.165 1.00 76.19 180 CYS A N 1
ATOM 1366 C CA . CYS A 1 180 ? 19.204 6.329 -16.689 1.00 76.19 180 CYS A CA 1
ATOM 1367 C C . CYS A 1 180 ? 18.696 6.210 -18.146 1.00 76.19 180 CYS A C 1
ATOM 1369 O O . CYS A 1 180 ? 18.514 5.112 -18.663 1.00 76.19 180 CYS A O 1
ATOM 1371 N N . SER A 1 181 ? 18.556 7.346 -18.842 1.00 67.88 181 SER A N 1
ATOM 1372 C CA . SER A 1 181 ? 17.965 7.434 -20.189 1.00 67.88 181 SER A CA 1
ATOM 1373 C C . SER A 1 181 ? 18.896 7.133 -21.357 1.00 67.88 181 SER A C 1
ATOM 1375 O O . SER A 1 181 ? 18.479 7.065 -22.513 1.00 67.88 181 SER A O 1
ATOM 1377 N N . THR A 1 182 ? 20.185 6.947 -21.084 1.00 64.88 182 THR A N 1
ATOM 1378 C CA . THR A 1 182 ? 21.160 6.578 -22.113 1.00 64.88 182 THR A CA 1
ATOM 1379 C C . THR A 1 182 ? 21.411 5.077 -22.066 1.00 64.88 182 THR A C 1
ATOM 1381 O O . THR A 1 182 ? 21.525 4.508 -20.986 1.00 64.88 182 THR A O 1
ATOM 1384 N N . ASN A 1 183 ? 21.495 4.434 -23.236 1.00 64.44 183 ASN A N 1
ATOM 1385 C CA . ASN A 1 183 ? 21.979 3.060 -23.426 1.00 64.44 183 ASN A CA 1
ATOM 1386 C C . ASN A 1 183 ? 21.411 2.003 -22.462 1.00 64.44 183 ASN A C 1
ATOM 1388 O O . ASN A 1 183 ? 22.164 1.126 -22.036 1.00 64.44 183 ASN A O 1
ATOM 1392 N N . TYR A 1 184 ? 20.120 2.069 -22.112 1.00 70.38 184 TYR A N 1
ATOM 1393 C CA . TYR A 1 184 ? 19.480 1.010 -21.322 1.00 70.38 184 TYR A CA 1
ATOM 1394 C C . TYR A 1 184 ? 20.182 0.758 -19.970 1.00 70.38 184 TYR A C 1
ATOM 1396 O O . TYR A 1 184 ? 20.378 -0.375 -19.528 1.00 70.38 184 TYR A O 1
ATOM 1404 N N . THR A 1 185 ? 20.626 1.844 -19.332 1.00 77.69 185 THR A N 1
ATOM 1405 C CA . THR A 1 185 ? 21.501 1.825 -18.146 1.00 77.69 185 THR A CA 1
ATOM 1406 C C . THR A 1 185 ? 20.780 1.447 -16.846 1.00 77.69 185 THR A C 1
ATOM 1408 O O . THR A 1 185 ? 21.450 1.121 -15.861 1.00 77.69 185 THR A O 1
ATOM 1411 N N . GLY A 1 186 ? 19.442 1.434 -16.849 1.00 83.62 186 GLY A N 1
ATOM 1412 C CA . GLY A 1 186 ? 18.596 0.917 -15.774 1.00 83.62 186 GLY A CA 1
ATOM 1413 C C . GLY A 1 186 ? 17.432 0.076 -16.309 1.00 83.62 186 GLY A C 1
ATOM 1414 O O . GLY A 1 186 ? 16.830 0.431 -17.325 1.00 83.62 186 GLY A O 1
ATOM 1415 N N . TYR A 1 187 ? 17.117 -1.036 -15.641 1.00 86.81 187 TYR A N 1
ATOM 1416 C CA . TYR A 1 187 ? 15.958 -1.873 -15.960 1.00 86.81 187 TYR A CA 1
ATOM 1417 C C . TYR A 1 187 ? 15.313 -2.529 -14.735 1.00 86.81 187 TYR A C 1
ATOM 1419 O O . TYR A 1 187 ? 15.955 -2.739 -13.704 1.00 86.81 187 TYR A O 1
ATOM 1427 N N . LEU A 1 188 ? 14.023 -2.837 -14.874 1.00 88.81 188 LEU A N 1
ATOM 1428 C CA . LEU A 1 188 ? 13.243 -3.702 -13.995 1.00 88.81 188 LEU A CA 1
ATOM 1429 C C . LEU A 1 188 ? 13.094 -5.066 -14.667 1.00 88.81 188 LEU A C 1
ATOM 1431 O O . LEU A 1 188 ? 12.719 -5.134 -15.835 1.00 88.81 188 LEU A O 1
ATOM 1435 N N . GLU A 1 189 ? 13.370 -6.136 -13.936 1.00 88.88 189 GLU A N 1
ATOM 1436 C CA . GLU A 1 189 ? 13.339 -7.503 -14.451 1.00 88.88 189 GLU A CA 1
ATOM 1437 C C . GLU A 1 189 ? 12.439 -8.385 -13.587 1.00 88.88 189 GLU A C 1
ATOM 1439 O O . GLU A 1 189 ? 12.678 -8.526 -12.389 1.00 88.88 189 GLU A O 1
ATOM 1444 N N . SER A 1 190 ? 11.422 -9.004 -14.183 1.00 88.88 190 SER A N 1
ATOM 1445 C CA . SER A 1 190 ? 10.532 -9.949 -13.487 1.00 88.88 190 SER A CA 1
ATOM 1446 C C . SER A 1 190 ? 10.646 -11.388 -13.981 1.00 88.88 190 SER A C 1
ATOM 1448 O O . SER A 1 190 ? 10.114 -12.291 -13.336 1.00 88.88 190 SER A O 1
ATOM 1450 N N . CYS A 1 191 ? 11.358 -11.658 -15.079 1.00 84.56 191 CYS A N 1
ATOM 1451 C CA . CYS A 1 191 ? 11.383 -12.988 -15.687 1.00 84.56 191 CYS A CA 1
ATOM 1452 C C . CYS A 1 191 ? 12.165 -14.031 -14.879 1.00 84.56 191 CYS A C 1
ATOM 1454 O O . CYS A 1 191 ? 11.989 -15.230 -15.100 1.00 84.56 191 CYS A O 1
ATOM 1456 N N . PHE A 1 192 ? 13.002 -13.608 -13.926 1.00 81.25 192 PHE A N 1
ATOM 1457 C CA . PHE A 1 192 ? 13.678 -14.528 -13.006 1.00 81.25 192 PHE A CA 1
ATOM 1458 C C . PHE A 1 192 ? 12.745 -15.123 -11.946 1.00 81.25 192 PHE A C 1
ATOM 1460 O O . PHE A 1 192 ? 13.079 -16.152 -11.355 1.00 81.25 192 PHE A O 1
ATOM 1467 N N . ASP A 1 193 ? 11.591 -14.501 -11.699 1.00 81.38 193 ASP A N 1
ATOM 1468 C CA . ASP A 1 193 ? 10.572 -15.035 -10.807 1.00 81.38 193 ASP A CA 1
ATOM 1469 C C . ASP A 1 193 ? 9.494 -15.771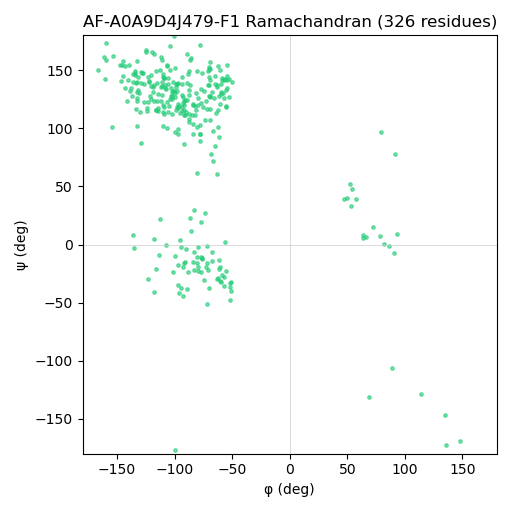 -11.610 1.00 81.38 193 ASP A C 1
ATOM 1471 O O . ASP A 1 193 ? 8.762 -15.184 -12.405 1.00 81.38 193 ASP A O 1
ATOM 1475 N N . GLN A 1 194 ? 9.357 -17.076 -11.365 1.00 75.06 194 GLN A N 1
ATOM 1476 C CA . GLN A 1 194 ? 8.360 -17.912 -12.040 1.00 75.06 194 GLN A CA 1
ATOM 1477 C C . GLN A 1 194 ? 6.929 -17.440 -11.770 1.00 75.06 194 GLN A C 1
ATOM 1479 O O . GLN A 1 194 ? 6.069 -17.572 -12.640 1.00 75.06 194 GLN A O 1
ATOM 1484 N N . ASN A 1 195 ? 6.691 -16.863 -10.590 1.00 81.62 195 ASN A N 1
ATOM 1485 C CA . ASN A 1 195 ? 5.382 -16.349 -10.207 1.00 81.62 195 ASN A CA 1
ATOM 1486 C C . ASN A 1 195 ? 5.194 -14.876 -10.602 1.00 81.62 195 ASN A C 1
ATOM 1488 O O . ASN A 1 195 ? 4.100 -14.342 -10.426 1.00 81.62 195 ASN A O 1
ATOM 1492 N N . LYS A 1 196 ? 6.236 -14.230 -11.156 1.00 82.69 196 LYS A N 1
ATOM 1493 C CA . LYS A 1 196 ? 6.238 -12.827 -11.604 1.00 82.69 196 LYS A CA 1
ATOM 1494 C C . LYS A 1 196 ? 5.770 -11.850 -10.522 1.00 82.69 196 LYS A C 1
ATOM 1496 O O . LYS A 1 196 ? 5.118 -10.853 -10.809 1.00 82.69 196 LYS A O 1
ATOM 1501 N N . THR A 1 197 ? 6.070 -12.169 -9.271 1.00 83.75 197 THR A N 1
ATOM 1502 C CA . THR A 1 197 ? 5.739 -11.378 -8.083 1.00 83.75 197 THR A CA 1
ATOM 1503 C C . THR A 1 197 ? 6.861 -10.427 -7.681 1.00 83.75 197 THR A C 1
ATOM 1505 O O . THR A 1 197 ? 6.618 -9.462 -6.960 1.00 83.75 197 THR A O 1
ATOM 1508 N N . ARG A 1 198 ? 8.086 -10.682 -8.156 1.00 87.06 198 ARG A N 1
ATOM 1509 C CA . ARG A 1 198 ? 9.284 -9.889 -7.874 1.00 87.06 198 ARG A CA 1
ATOM 1510 C C . ARG A 1 198 ? 9.758 -9.106 -9.097 1.00 87.06 198 ARG A C 1
ATOM 1512 O O . ARG A 1 198 ? 9.751 -9.615 -10.214 1.00 87.06 198 ARG A O 1
ATOM 1519 N N . LEU A 1 199 ? 10.247 -7.897 -8.842 1.00 88.44 199 LEU A N 1
ATOM 1520 C CA . LEU A 1 199 ? 10.975 -7.036 -9.764 1.00 88.44 199 LEU A CA 1
ATOM 1521 C C . LEU A 1 199 ? 12.392 -6.828 -9.231 1.00 88.44 199 LEU A C 1
ATOM 1523 O O . LEU A 1 199 ? 12.593 -6.224 -8.174 1.00 88.44 199 LEU A O 1
ATOM 1527 N N . ASP A 1 200 ? 13.374 -7.315 -9.976 1.00 87.69 200 ASP A N 1
ATOM 1528 C CA . ASP A 1 200 ? 14.777 -7.020 -9.740 1.00 87.69 200 ASP A CA 1
ATOM 1529 C C . ASP A 1 200 ? 15.121 -5.677 -10.415 1.00 87.69 200 ASP A C 1
ATOM 1531 O O . ASP A 1 200 ? 14.961 -5.504 -11.622 1.00 87.69 200 ASP A O 1
ATOM 1535 N N . VAL A 1 201 ? 15.574 -4.701 -9.628 1.00 87.81 201 VAL A N 1
ATOM 1536 C CA . VAL A 1 201 ? 16.024 -3.384 -10.088 1.00 87.81 201 VAL A CA 1
ATOM 1537 C C . VAL A 1 201 ? 17.515 -3.456 -10.385 1.00 87.81 201 VAL A C 1
ATOM 1539 O O . VAL A 1 201 ? 18.343 -3.613 -9.481 1.00 87.81 201 VAL A O 1
ATOM 1542 N N . VAL A 1 202 ? 17.882 -3.299 -11.651 1.00 83.81 202 VAL A N 1
ATOM 1543 C CA . VAL A 1 202 ? 19.278 -3.316 -12.083 1.00 83.81 202 VAL A CA 1
ATOM 1544 C C . VAL A 1 202 ? 19.664 -1.953 -12.629 1.00 83.81 202 VAL A C 1
ATOM 1546 O O . VAL A 1 202 ? 19.059 -1.452 -13.569 1.00 83.81 202 VAL A O 1
ATOM 1549 N N . THR A 1 203 ? 20.707 -1.366 -12.051 1.00 79.94 203 THR A N 1
ATOM 1550 C CA . THR A 1 203 ? 21.328 -0.125 -12.521 1.00 79.94 203 THR A CA 1
ATOM 1551 C C . THR A 1 203 ? 22.811 -0.362 -12.797 1.00 79.94 203 THR A C 1
ATOM 1553 O O . THR A 1 203 ? 23.467 -1.149 -12.104 1.00 79.94 203 THR A O 1
ATOM 1556 N N . ASN A 1 204 ? 23.346 0.288 -13.831 1.00 73.69 204 ASN A N 1
ATOM 1557 C CA . ASN A 1 204 ? 24.780 0.309 -14.118 1.00 73.69 204 ASN A CA 1
ATOM 1558 C C . ASN A 1 204 ? 25.435 1.619 -13.640 1.00 73.69 204 ASN A C 1
ATOM 1560 O O . ASN A 1 204 ? 24.774 2.509 -13.117 1.00 73.69 204 ASN A O 1
ATOM 1564 N N . THR A 1 205 ? 26.748 1.754 -13.836 1.00 65.38 205 THR A N 1
ATOM 1565 C CA . THR A 1 205 ? 27.546 2.901 -13.367 1.00 65.38 205 THR A CA 1
ATOM 1566 C C . THR A 1 205 ? 27.137 4.264 -13.931 1.00 65.38 205 THR A C 1
ATOM 1568 O O . THR A 1 205 ? 27.509 5.278 -13.349 1.00 65.38 205 THR A O 1
ATOM 1571 N N . SER A 1 206 ? 26.400 4.316 -15.042 1.00 66.56 206 SER A N 1
ATOM 1572 C CA . SER A 1 206 ? 25.904 5.564 -15.637 1.00 66.56 206 SER A CA 1
ATOM 1573 C C . SER A 1 206 ? 24.517 5.965 -15.130 1.00 66.56 206 SER A C 1
ATOM 1575 O O . SER A 1 206 ? 24.132 7.113 -15.316 1.00 66.56 206 SER A O 1
ATOM 1577 N N . CYS A 1 207 ? 23.791 5.051 -14.481 1.00 73.31 207 CYS A N 1
ATOM 1578 C CA . CYS A 1 207 ? 22.516 5.309 -13.819 1.00 73.31 207 CYS A CA 1
ATOM 1579 C C . CYS A 1 207 ? 22.796 5.540 -12.329 1.00 73.31 207 CYS A C 1
ATOM 1581 O O . CYS A 1 207 ? 22.975 4.604 -11.547 1.00 73.31 207 CYS A O 1
ATOM 1583 N N . THR A 1 208 ? 22.930 6.811 -11.948 1.00 66.69 208 THR A N 1
ATOM 1584 C CA . THR A 1 208 ? 23.411 7.185 -10.607 1.00 66.69 208 THR A CA 1
ATOM 1585 C C . THR A 1 208 ? 22.331 7.100 -9.533 1.00 66.69 208 THR A C 1
ATOM 1587 O O . THR A 1 208 ? 22.648 6.979 -8.348 1.00 66.69 208 THR A O 1
ATOM 1590 N N . ALA A 1 209 ? 21.062 7.112 -9.940 1.00 67.19 209 ALA A N 1
ATOM 1591 C CA . ALA A 1 209 ? 19.919 6.926 -9.064 1.00 67.19 209 ALA A CA 1
ATOM 1592 C C . ALA A 1 209 ? 19.313 5.525 -9.230 1.00 67.19 209 ALA A C 1
ATOM 1594 O O . ALA A 1 209 ? 18.791 5.181 -10.287 1.00 67.19 209 ALA A O 1
ATOM 1595 N N . ASN A 1 210 ? 19.297 4.738 -8.153 1.00 70.19 210 ASN A N 1
ATOM 1596 C CA . ASN A 1 210 ? 18.283 3.701 -7.999 1.00 70.19 210 ASN A CA 1
ATOM 1597 C C . ASN A 1 210 ? 17.120 4.328 -7.221 1.00 70.19 210 ASN A C 1
ATOM 1599 O O . ASN A 1 210 ? 17.276 4.661 -6.042 1.00 70.19 210 ASN A O 1
ATOM 1603 N N . PRO A 1 211 ? 15.966 4.530 -7.871 1.00 67.12 211 PRO A N 1
ATOM 1604 C CA . PRO A 1 211 ? 14.911 5.343 -7.293 1.00 67.12 211 PRO A CA 1
ATOM 1605 C C . PRO A 1 211 ? 14.141 4.623 -6.180 1.00 67.12 211 PRO A C 1
ATOM 1607 O O . PRO A 1 211 ? 13.414 5.260 -5.422 1.00 67.12 211 PRO A O 1
ATOM 1610 N N . PHE A 1 212 ? 14.347 3.313 -6.034 1.00 74.81 212 PHE A N 1
ATOM 1611 C CA . PHE A 1 212 ? 13.685 2.496 -5.026 1.00 74.81 212 PHE A CA 1
ATOM 1612 C C . PHE A 1 212 ? 14.571 2.178 -3.814 1.00 74.81 212 PHE A C 1
ATOM 1614 O O . PHE A 1 212 ? 14.045 1.908 -2.735 1.00 74.81 212 PHE A O 1
ATOM 1621 N N . SER A 1 213 ? 15.903 2.205 -3.950 1.00 68.06 213 SER A N 1
ATOM 1622 C CA . SER A 1 213 ? 16.825 1.968 -2.830 1.00 68.06 213 SER A CA 1
ATOM 1623 C C . SER A 1 213 ? 18.265 2.366 -3.142 1.00 68.06 213 SER A C 1
ATOM 1625 O O . SER A 1 213 ? 18.725 2.217 -4.264 1.00 68.06 213 SER A O 1
ATOM 1627 N N . THR A 1 214 ? 19.031 2.776 -2.131 1.00 58.12 214 THR A N 1
ATOM 1628 C CA . THR A 1 214 ? 20.485 3.002 -2.256 1.00 58.12 214 THR A CA 1
ATOM 1629 C C . THR A 1 214 ? 21.311 1.722 -2.099 1.00 58.12 214 THR A C 1
ATOM 1631 O O . THR A 1 214 ? 22.447 1.663 -2.562 1.00 58.12 214 THR A O 1
ATOM 1634 N N . THR A 1 215 ? 20.758 0.695 -1.454 1.00 55.56 215 THR A N 1
ATOM 1635 C CA . THR A 1 215 ? 21.422 -0.593 -1.172 1.00 55.56 215 THR A CA 1
ATOM 1636 C C . THR A 1 215 ? 20.753 -1.769 -1.869 1.00 55.56 215 THR A C 1
ATOM 1638 O O . THR A 1 215 ? 21.361 -2.822 -2.046 1.00 55.56 215 THR A O 1
ATOM 1641 N N . GLY A 1 216 ? 19.495 -1.575 -2.236 1.00 58.12 216 GLY A N 1
ATOM 1642 C CA . GLY A 1 216 ? 18.565 -2.629 -2.560 1.00 58.12 216 GLY A CA 1
ATOM 1643 C C . GLY A 1 216 ? 18.249 -2.772 -4.035 1.00 58.12 216 GLY A C 1
ATOM 1644 O O . GLY A 1 216 ? 18.341 -1.807 -4.789 1.00 58.12 216 GLY A O 1
ATOM 1645 N N . LYS A 1 217 ? 17.877 -3.980 -4.446 1.00 76.38 217 LYS A N 1
ATOM 1646 C CA . LYS A 1 217 ? 17.602 -4.326 -5.845 1.00 76.38 217 LYS A CA 1
ATOM 1647 C C . LYS A 1 217 ? 16.350 -5.172 -6.018 1.00 76.38 217 LYS A C 1
ATOM 1649 O O . LYS A 1 217 ? 16.145 -5.648 -7.122 1.00 76.38 217 LYS A O 1
ATOM 1654 N N . GLN A 1 218 ? 15.534 -5.395 -4.986 1.00 86.81 218 GLN A N 1
ATOM 1655 C CA . GLN A 1 218 ? 14.389 -6.302 -5.111 1.00 86.81 218 GLN A CA 1
ATOM 1656 C C . GLN A 1 218 ? 13.102 -5.702 -4.552 1.00 86.81 218 GLN A C 1
ATOM 1658 O O . GLN A 1 218 ? 13.016 -5.336 -3.378 1.00 86.81 218 GLN A O 1
ATOM 1663 N N . LEU A 1 219 ? 12.082 -5.648 -5.405 1.00 89.69 219 LEU A N 1
ATOM 1664 C CA . LEU A 1 219 ? 10.741 -5.184 -5.072 1.00 89.69 219 LEU A CA 1
ATOM 1665 C C . LEU A 1 219 ? 9.749 -6.323 -5.264 1.00 89.69 219 LEU A C 1
ATOM 1667 O O . LEU A 1 219 ? 9.795 -7.000 -6.283 1.00 89.69 219 LEU A O 1
ATOM 1671 N N . ASN A 1 220 ? 8.821 -6.494 -4.334 1.00 91.44 220 ASN A N 1
ATOM 1672 C CA . ASN A 1 220 ? 7.694 -7.404 -4.500 1.00 91.44 220 ASN A CA 1
ATOM 1673 C C . ASN A 1 220 ? 6.429 -6.619 -4.818 1.00 91.44 220 ASN A C 1
ATOM 1675 O O . ASN A 1 220 ? 6.127 -5.641 -4.137 1.00 91.44 220 ASN A O 1
ATOM 1679 N N . CYS A 1 221 ? 5.664 -7.070 -5.802 1.00 92.50 221 CYS A N 1
ATOM 1680 C CA . CYS A 1 221 ? 4.303 -6.610 -6.020 1.00 92.50 221 CYS A CA 1
ATOM 1681 C C . CYS A 1 221 ? 3.418 -7.224 -4.934 1.00 92.50 221 CYS A C 1
ATOM 1683 O O . CYS A 1 221 ? 3.172 -8.424 -4.930 1.00 92.50 221 CYS A O 1
ATOM 1685 N N . LEU A 1 222 ? 2.970 -6.421 -3.970 1.00 92.50 222 LEU A N 1
ATOM 1686 C CA . LEU A 1 222 ? 2.061 -6.895 -2.927 1.00 92.50 222 LEU A CA 1
ATOM 1687 C C . LEU A 1 222 ? 0.676 -7.127 -3.506 1.00 92.50 222 LEU A C 1
ATOM 1689 O O . LEU A 1 222 ? 0.105 -8.205 -3.360 1.00 92.50 222 LEU A O 1
ATOM 1693 N N . PHE A 1 223 ? 0.160 -6.115 -4.196 1.00 91.75 223 PHE A N 1
ATOM 1694 C CA . PHE A 1 223 ? -1.149 -6.151 -4.824 1.00 91.75 223 PHE A CA 1
ATOM 1695 C C . PHE A 1 223 ? -1.277 -5.112 -5.925 1.00 91.75 223 PHE A C 1
ATOM 1697 O O . PHE A 1 223 ? -0.571 -4.098 -5.941 1.00 91.75 223 PHE A O 1
ATOM 1704 N N . THR A 1 224 ? -2.232 -5.370 -6.810 1.00 92.00 224 THR A N 1
ATOM 1705 C CA . THR A 1 224 ? -2.550 -4.532 -7.957 1.00 92.00 224 THR A CA 1
ATOM 1706 C C . THR A 1 224 ? -4.053 -4.318 -8.028 1.00 92.00 224 THR A C 1
ATOM 1708 O O . THR A 1 224 ? -4.830 -5.268 -7.963 1.00 92.00 224 THR A O 1
ATOM 1711 N N . ILE A 1 225 ? -4.456 -3.062 -8.195 1.00 90.88 225 ILE A N 1
ATOM 1712 C CA . ILE A 1 225 ? -5.842 -2.642 -8.368 1.00 90.88 225 ILE A CA 1
ATOM 1713 C C . ILE A 1 225 ? -5.983 -2.069 -9.788 1.00 90.88 225 ILE A C 1
ATOM 1715 O O . ILE A 1 225 ? -5.358 -1.043 -10.080 1.00 90.88 225 ILE A O 1
ATOM 1719 N N . PRO A 1 226 ? -6.762 -2.699 -10.687 1.00 90.38 226 PRO A N 1
ATOM 1720 C CA . PRO A 1 226 ? -7.035 -2.142 -12.009 1.00 90.38 226 PRO A CA 1
ATOM 1721 C C . PRO A 1 226 ? -7.918 -0.891 -11.898 1.00 90.38 226 PRO A C 1
ATOM 1723 O O . PRO A 1 226 ? -8.837 -0.830 -11.079 1.00 90.38 226 PRO A O 1
ATOM 1726 N N . ILE A 1 227 ? -7.645 0.120 -12.724 1.00 89.00 227 ILE A N 1
ATOM 1727 C CA . ILE A 1 227 ? -8.349 1.407 -12.708 1.00 89.00 227 ILE A CA 1
ATOM 1728 C C . ILE A 1 227 ? -9.275 1.504 -13.916 1.00 89.00 227 ILE A C 1
ATOM 1730 O O . ILE A 1 227 ? -8.868 1.886 -15.014 1.00 89.00 227 ILE A O 1
ATOM 1734 N N . GLY A 1 228 ? -10.559 1.255 -13.681 1.00 84.38 228 GLY A N 1
ATOM 1735 C CA . GLY A 1 228 ? -11.582 1.268 -14.720 1.00 84.38 228 GLY A CA 1
ATOM 1736 C C . GLY A 1 228 ? -12.148 -0.127 -14.930 1.00 84.38 228 GLY A C 1
ATOM 1737 O O . GLY A 1 228 ? -12.608 -0.750 -13.979 1.00 84.38 228 GLY A O 1
ATOM 1738 N N . ASN A 1 229 ? -12.179 -0.589 -16.178 1.00 75.50 229 ASN A N 1
ATOM 1739 C CA . ASN A 1 229 ? -12.611 -1.947 -16.498 1.00 75.50 229 ASN A CA 1
ATOM 1740 C C . ASN A 1 229 ? -11.422 -2.921 -16.461 1.00 75.50 229 ASN A C 1
ATOM 1742 O O . ASN A 1 229 ? -10.274 -2.509 -16.529 1.00 75.50 229 ASN A O 1
ATOM 1746 N N . GLU A 1 230 ? -11.687 -4.225 -16.401 1.00 68.44 230 GLU A N 1
ATOM 1747 C CA . GLU A 1 230 ? -10.636 -5.260 -16.359 1.00 68.44 230 GLU A CA 1
ATOM 1748 C C . GLU A 1 230 ? -9.718 -5.268 -17.598 1.00 68.44 230 GLU A C 1
ATOM 1750 O O . GLU A 1 230 ? -8.663 -5.888 -17.582 1.00 68.44 230 GLU A O 1
ATOM 1755 N N . THR A 1 231 ? -10.106 -4.569 -18.668 1.00 68.38 231 THR A N 1
ATOM 1756 C CA . THR A 1 231 ? -9.315 -4.387 -19.893 1.00 68.38 231 THR A CA 1
ATOM 1757 C C . THR A 1 231 ? -8.502 -3.090 -19.907 1.00 68.38 231 THR A C 1
ATOM 1759 O O . THR A 1 231 ? -7.936 -2.746 -20.938 1.00 68.38 231 THR A O 1
ATOM 1762 N N . SER A 1 232 ? -8.517 -2.301 -18.829 1.00 74.31 232 SER A N 1
ATOM 1763 C CA . SER A 1 232 ? -7.747 -1.063 -18.764 1.00 74.31 232 SER A CA 1
ATOM 1764 C C . SER A 1 232 ? -6.277 -1.371 -18.512 1.00 74.31 232 SER A C 1
ATOM 1766 O O . SER A 1 232 ? -5.960 -2.053 -17.541 1.00 74.31 232 SER A O 1
ATOM 1768 N N . ASP A 1 233 ? -5.381 -0.742 -19.266 1.00 85.00 233 ASP A N 1
ATOM 1769 C CA . ASP A 1 233 ? -3.933 -0.818 -19.024 1.00 85.00 233 ASP A CA 1
ATOM 1770 C C . ASP A 1 233 ? -3.477 0.072 -17.849 1.00 85.00 233 ASP A C 1
ATOM 1772 O O . ASP A 1 233 ? -2.307 0.429 -17.726 1.00 85.00 233 ASP A O 1
ATOM 1776 N N . LYS A 1 234 ? -4.405 0.461 -16.967 1.00 91.62 234 LYS A N 1
ATOM 1777 C CA . LYS A 1 234 ? -4.159 1.367 -15.845 1.00 91.62 234 LYS A CA 1
ATOM 1778 C C . LYS A 1 234 ? -4.252 0.628 -14.530 1.00 91.62 234 LYS A C 1
ATOM 1780 O O . LYS A 1 234 ? -5.258 -0.017 -14.246 1.00 91.62 234 LYS A O 1
ATOM 1785 N N . TYR A 1 235 ? -3.229 0.788 -13.701 1.00 92.56 235 TYR A N 1
ATOM 1786 C CA . TYR A 1 235 ? -3.093 0.030 -12.466 1.00 92.56 235 TYR A CA 1
ATOM 1787 C C . TYR A 1 235 ? -2.555 0.897 -11.334 1.00 92.56 235 TYR A C 1
ATOM 1789 O O . TYR A 1 235 ? -1.631 1.684 -11.530 1.00 92.56 235 TYR A O 1
ATOM 1797 N N . ILE A 1 236 ? -3.064 0.686 -10.124 1.00 93.94 236 ILE A N 1
ATOM 1798 C CA . ILE A 1 236 ? -2.346 1.027 -8.895 1.00 93.94 236 ILE A CA 1
ATOM 1799 C C . ILE A 1 236 ? -1.669 -0.247 -8.415 1.00 93.94 236 ILE A C 1
ATOM 1801 O O . ILE A 1 236 ? -2.340 -1.242 -8.173 1.00 93.94 236 ILE A O 1
ATOM 1805 N N . THR A 1 237 ? -0.350 -0.234 -8.282 1.00 94.19 237 THR A N 1
ATOM 1806 C CA . THR A 1 237 ? 0.425 -1.370 -7.780 1.00 94.19 237 THR A CA 1
ATOM 1807 C C . THR A 1 237 ? 1.202 -0.958 -6.550 1.00 94.19 237 THR A C 1
ATOM 1809 O O . THR A 1 237 ? 1.942 0.026 -6.570 1.00 94.19 237 THR A O 1
ATOM 1812 N N . MET A 1 238 ? 1.052 -1.735 -5.483 1.00 94.44 238 MET A N 1
ATOM 1813 C CA . MET A 1 238 ? 1.851 -1.567 -4.281 1.00 94.44 238 MET A CA 1
ATOM 1814 C C . MET A 1 238 ? 3.083 -2.440 -4.343 1.00 94.44 238 MET A C 1
ATOM 1816 O O . MET A 1 238 ? 2.991 -3.659 -4.469 1.00 94.44 238 MET A O 1
ATOM 1820 N N . LEU A 1 239 ? 4.234 -1.794 -4.219 1.00 93.19 239 LEU A N 1
ATOM 1821 C CA . LEU A 1 239 ? 5.531 -2.437 -4.197 1.00 93.19 239 LEU A CA 1
ATOM 1822 C C . LEU A 1 239 ? 6.079 -2.432 -2.773 1.00 93.19 239 LEU A C 1
ATOM 1824 O O . LEU A 1 239 ? 6.006 -1.421 -2.070 1.00 93.19 239 LEU A O 1
ATOM 1828 N N . TYR A 1 240 ? 6.663 -3.551 -2.369 1.00 91.56 240 TYR A N 1
ATOM 1829 C CA . TYR A 1 240 ? 7.390 -3.695 -1.120 1.00 91.56 240 TYR A CA 1
ATOM 1830 C C . TYR A 1 240 ? 8.870 -3.889 -1.398 1.00 91.56 240 TYR A C 1
ATOM 1832 O O . TYR A 1 240 ? 9.268 -4.815 -2.101 1.00 91.56 240 TYR A O 1
ATOM 1840 N N . ASN A 1 241 ? 9.691 -3.022 -0.827 1.00 89.12 241 ASN A N 1
ATOM 1841 C CA . ASN A 1 241 ? 11.130 -3.129 -0.897 1.00 89.12 241 ASN A CA 1
ATOM 1842 C C . ASN A 1 241 ? 11.622 -4.129 0.152 1.00 89.12 241 ASN A C 1
ATOM 1844 O O . ASN A 1 241 ? 11.474 -3.918 1.357 1.00 89.12 241 ASN A O 1
ATOM 1848 N N . MET A 1 242 ? 12.203 -5.230 -0.321 1.00 82.75 242 MET A N 1
ATOM 1849 C CA . MET A 1 242 ? 12.666 -6.315 0.544 1.00 82.75 242 MET A CA 1
ATOM 1850 C C . MET A 1 242 ? 13.984 -6.007 1.259 1.00 82.75 242 MET A C 1
ATOM 1852 O O . MET A 1 242 ? 14.388 -6.742 2.165 1.00 82.75 242 MET A O 1
ATOM 1856 N N . ASP A 1 243 ? 14.664 -4.933 0.870 1.00 76.50 243 ASP A N 1
ATOM 1857 C CA . ASP A 1 243 ? 15.996 -4.633 1.353 1.00 76.50 243 ASP A CA 1
ATOM 1858 C C . ASP A 1 243 ? 15.975 -3.956 2.726 1.00 76.50 243 ASP A C 1
ATOM 1860 O O . ASP A 1 243 ? 15.292 -2.959 2.984 1.00 76.50 243 ASP A O 1
ATOM 1864 N N . LYS A 1 244 ? 16.784 -4.496 3.642 1.00 67.56 244 LYS A N 1
ATOM 1865 C CA . LYS A 1 244 ? 16.927 -3.940 4.989 1.00 67.56 244 LYS A CA 1
ATOM 1866 C C . LYS A 1 244 ? 17.584 -2.559 4.914 1.00 67.56 244 LYS A C 1
ATOM 1868 O O . LYS A 1 244 ? 18.687 -2.422 4.391 1.00 67.56 244 LYS A O 1
ATOM 1873 N N . GLY A 1 245 ? 16.935 -1.556 5.505 1.00 63.59 245 GLY A N 1
ATOM 1874 C CA . GLY A 1 245 ? 17.462 -0.189 5.597 1.00 63.59 245 GLY A CA 1
ATOM 1875 C C . GLY A 1 245 ? 17.031 0.754 4.471 1.00 63.59 245 GLY A C 1
ATOM 1876 O O . GLY A 1 245 ? 17.546 1.868 4.404 1.00 63.59 245 GLY A O 1
ATOM 1877 N N . ALA A 1 246 ? 16.091 0.348 3.610 1.00 66.12 246 ALA A N 1
ATOM 1878 C CA . ALA A 1 246 ? 15.436 1.268 2.686 1.00 66.12 246 ALA A CA 1
ATOM 1879 C C . ALA A 1 246 ? 14.758 2.426 3.446 1.00 66.12 246 ALA A C 1
ATOM 1881 O O . ALA A 1 246 ? 14.170 2.223 4.509 1.00 66.12 246 ALA A O 1
ATOM 1882 N N . ALA A 1 247 ? 14.818 3.640 2.888 1.00 68.94 247 ALA A N 1
ATOM 1883 C CA . ALA A 1 247 ? 14.206 4.827 3.494 1.00 68.94 247 ALA A CA 1
ATOM 1884 C C . ALA A 1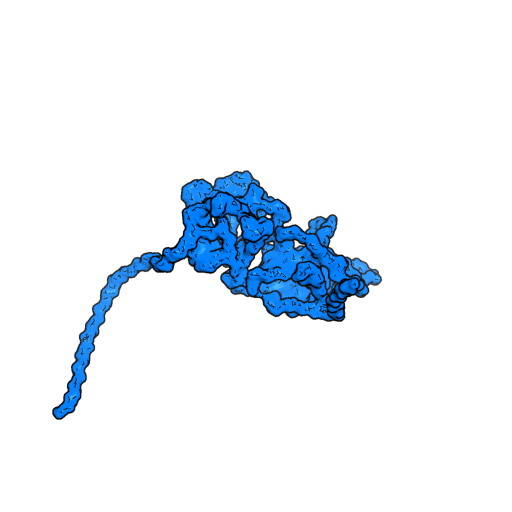 247 ? 12.672 4.720 3.594 1.00 68.94 247 ALA A C 1
ATOM 1886 O O . ALA A 1 247 ? 12.075 5.267 4.517 1.00 68.94 247 ALA A O 1
ATOM 1887 N N . SER A 1 248 ? 12.050 3.993 2.661 1.00 78.25 248 SER A N 1
ATOM 1888 C CA . SER A 1 248 ? 10.646 3.586 2.706 1.00 78.25 248 SER A CA 1
ATOM 1889 C C . SER A 1 248 ? 10.546 2.122 2.271 1.00 78.25 248 SER A C 1
ATOM 1891 O O . SER A 1 248 ? 11.068 1.788 1.205 1.00 78.25 248 SER A O 1
ATOM 1893 N N . PRO A 1 249 ? 9.893 1.244 3.053 1.00 86.19 249 PRO A N 1
ATOM 1894 C CA . PRO A 1 249 ? 9.690 -0.145 2.656 1.00 86.19 249 PRO A CA 1
ATOM 1895 C C . PRO A 1 249 ? 8.522 -0.321 1.677 1.00 86.19 249 PRO A C 1
ATOM 1897 O O . PRO A 1 249 ? 8.447 -1.353 1.024 1.00 86.19 249 PRO A O 1
ATOM 1900 N N . PHE A 1 250 ? 7.634 0.667 1.533 1.00 90.88 250 PHE A N 1
ATOM 1901 C CA . PHE A 1 250 ? 6.510 0.621 0.592 1.00 90.88 250 PHE A CA 1
ATOM 1902 C C . PHE A 1 250 ? 6.645 1.699 -0.478 1.00 90.88 250 PHE A C 1
ATOM 1904 O O . PHE A 1 250 ? 7.164 2.787 -0.210 1.00 90.88 250 PHE A O 1
ATOM 1911 N N . PHE A 1 251 ? 6.132 1.408 -1.669 1.00 92.81 251 PHE A N 1
ATOM 1912 C CA . PHE A 1 251 ? 5.968 2.360 -2.761 1.00 92.81 251 PHE A CA 1
ATOM 1913 C C . PHE A 1 251 ? 4.620 2.136 -3.440 1.00 92.81 251 PHE A C 1
ATOM 1915 O O . PHE A 1 251 ? 4.287 1.007 -3.798 1.00 92.81 251 PHE A O 1
ATOM 1922 N N . CYS A 1 252 ? 3.870 3.210 -3.662 1.00 93.69 252 CYS A N 1
ATOM 1923 C CA . CYS A 1 252 ? 2.709 3.187 -4.537 1.00 93.69 252 CYS A CA 1
ATOM 1924 C C . CYS A 1 252 ? 3.105 3.586 -5.952 1.00 93.69 252 CYS A C 1
ATOM 1926 O O . CYS A 1 252 ? 3.587 4.697 -6.182 1.00 93.69 252 CYS A O 1
ATOM 1928 N N . MET A 1 253 ? 2.852 2.695 -6.905 1.00 94.62 253 MET A N 1
ATOM 1929 C CA . MET A 1 253 ? 3.058 2.921 -8.326 1.00 94.62 253 MET A CA 1
ATOM 1930 C C . MET A 1 253 ? 1.713 3.049 -9.042 1.00 94.62 253 MET A C 1
ATOM 1932 O O . MET A 1 253 ? 0.938 2.100 -9.092 1.00 94.62 253 MET A O 1
ATOM 1936 N N . PHE A 1 254 ? 1.463 4.203 -9.650 1.00 94.88 254 PHE A N 1
ATOM 1937 C CA . PHE A 1 254 ? 0.381 4.389 -10.610 1.00 94.88 254 PHE A CA 1
ATOM 1938 C C . PHE A 1 254 ? 0.933 4.168 -12.015 1.00 94.88 254 PHE A C 1
ATOM 1940 O O . PHE A 1 254 ? 1.766 4.951 -12.475 1.00 94.88 254 PHE A O 1
ATOM 1947 N N . LEU A 1 255 ? 0.464 3.127 -12.688 1.00 94.50 255 LEU A N 1
ATOM 1948 C CA . LEU A 1 255 ? 0.943 2.649 -13.979 1.00 94.50 255 LEU A CA 1
ATOM 1949 C C . LEU A 1 255 ? -0.110 2.892 -15.064 1.00 94.50 255 LEU A C 1
ATOM 1951 O O . LEU A 1 255 ? -1.302 2.705 -14.830 1.00 94.50 255 LEU A O 1
ATOM 1955 N N . ASP A 1 256 ? 0.344 3.306 -16.240 1.00 93.56 256 ASP A N 1
ATOM 1956 C CA . ASP A 1 256 ? -0.455 3.462 -17.456 1.00 93.56 256 ASP A CA 1
ATOM 1957 C C . ASP A 1 256 ? 0.316 2.800 -18.601 1.00 93.56 256 ASP A C 1
ATOM 1959 O O . ASP A 1 256 ? 1.334 3.331 -19.064 1.00 93.56 256 ASP A O 1
ATOM 1963 N N . GLY A 1 257 ? -0.119 1.596 -18.968 1.00 86.31 257 GLY A N 1
ATOM 1964 C CA . GLY A 1 257 ? 0.387 0.842 -20.102 1.00 86.31 257 GLY A CA 1
ATOM 1965 C C . GLY A 1 257 ? -0.048 1.495 -21.408 1.00 86.31 257 GLY A C 1
ATOM 1966 O O . GLY A 1 257 ? -1.166 1.979 -21.566 1.00 86.31 257 GLY A O 1
ATOM 1967 N N . LEU A 1 258 ? 0.886 1.560 -22.344 1.00 82.88 258 LEU A N 1
ATOM 1968 C CA . LEU A 1 258 ? 0.758 2.196 -23.644 1.00 82.88 258 LEU A CA 1
ATOM 1969 C C . LEU A 1 258 ? 1.205 1.199 -24.715 1.00 82.88 258 LEU A C 1
ATOM 1971 O O . LEU A 1 258 ? 2.096 0.380 -24.497 1.00 82.88 258 LEU A O 1
ATOM 1975 N N . ASP A 1 259 ? 0.606 1.295 -25.901 1.00 80.50 259 ASP A N 1
ATOM 1976 C CA . ASP A 1 259 ? 0.985 0.481 -27.063 1.00 80.50 259 ASP A CA 1
ATOM 1977 C C . ASP A 1 259 ? 1.012 -1.028 -26.751 1.00 80.50 259 ASP A C 1
ATOM 1979 O O . ASP A 1 259 ? 2.012 -1.707 -26.998 1.00 80.50 259 ASP A O 1
ATOM 1983 N N . ASN A 1 260 ? -0.086 -1.540 -26.179 1.00 75.31 260 ASN A N 1
ATOM 1984 C CA . ASN A 1 260 ? -0.202 -2.923 -25.699 1.00 75.31 260 ASN A CA 1
ATOM 1985 C C . ASN A 1 260 ? 0.933 -3.281 -24.721 1.00 75.31 260 ASN A C 1
ATOM 1987 O O . ASN A 1 260 ? 1.629 -4.276 -24.911 1.00 75.31 260 ASN A O 1
ATOM 1991 N N . SER A 1 261 ? 1.175 -2.403 -23.745 1.00 75.00 261 SER A N 1
ATOM 1992 C CA . SER A 1 261 ? 2.183 -2.544 -22.684 1.00 75.00 261 SER A CA 1
ATOM 1993 C C . SER A 1 261 ? 3.651 -2.577 -23.117 1.00 75.00 261 SER A C 1
ATOM 1995 O O . SER A 1 261 ? 4.520 -2.722 -22.266 1.00 75.00 261 SER A O 1
ATOM 1997 N N . THR A 1 262 ? 3.969 -2.359 -24.398 1.00 82.31 262 THR A N 1
ATOM 1998 C CA . THR A 1 262 ? 5.372 -2.245 -24.856 1.00 82.31 262 THR A CA 1
ATOM 1999 C C . THR A 1 262 ? 6.046 -0.952 -24.392 1.00 82.31 262 THR A C 1
ATOM 2001 O O . THR A 1 262 ? 7.274 -0.864 -24.310 1.00 82.31 262 THR A O 1
ATOM 2004 N N . ARG A 1 263 ? 5.242 0.064 -24.062 1.00 89.06 263 ARG A N 1
ATOM 2005 C CA . ARG A 1 263 ? 5.671 1.268 -23.353 1.00 89.06 263 ARG A CA 1
ATOM 2006 C C . ARG A 1 263 ? 4.766 1.474 -22.159 1.00 89.06 263 ARG A C 1
ATOM 2008 O O . ARG A 1 263 ? 3.580 1.202 -22.238 1.00 89.06 263 ARG A O 1
ATOM 2015 N N . SER A 1 264 ? 5.284 2.018 -21.070 1.00 91.62 264 SER A N 1
ATOM 2016 C CA . SER A 1 264 ? 4.436 2.403 -19.940 1.00 91.62 264 SER A CA 1
ATOM 2017 C C . SER A 1 264 ? 4.926 3.680 -19.293 1.00 91.62 264 SER A C 1
ATOM 2019 O O . SER A 1 264 ? 6.108 4.017 -19.338 1.00 91.62 264 SER A O 1
ATOM 2021 N N . LYS A 1 265 ? 4.013 4.402 -18.656 1.00 93.69 265 LYS A N 1
ATOM 2022 C CA . LYS A 1 265 ? 4.364 5.486 -17.739 1.00 93.69 265 LYS A CA 1
ATOM 2023 C C . LYS A 1 265 ? 4.007 5.059 -16.334 1.00 93.69 265 LYS A C 1
ATOM 2025 O O . LYS A 1 265 ? 2.927 4.519 -16.112 1.00 93.69 265 LYS A O 1
ATOM 2030 N N . ALA A 1 266 ? 4.894 5.330 -15.391 1.00 94.19 266 ALA A N 1
ATOM 2031 C CA . ALA A 1 266 ? 4.646 5.050 -13.991 1.00 94.19 266 ALA A CA 1
ATOM 2032 C C . ALA A 1 266 ? 4.962 6.276 -13.142 1.00 94.19 266 ALA A C 1
ATOM 2034 O O . ALA A 1 266 ? 6.040 6.847 -13.248 1.00 94.19 266 ALA A O 1
ATOM 2035 N N . SER A 1 267 ? 4.042 6.665 -12.271 1.00 94.44 267 SER A N 1
ATOM 2036 C CA . SER A 1 267 ? 4.290 7.637 -11.208 1.00 94.44 267 SER A CA 1
ATOM 2037 C C . SER A 1 267 ? 4.438 6.874 -9.902 1.00 94.44 267 SER A C 1
ATOM 2039 O O . SER A 1 267 ? 3.578 6.053 -9.591 1.00 94.44 267 SER A O 1
ATOM 2041 N N . VAL A 1 268 ? 5.514 7.106 -9.154 1.00 93.06 268 VAL A N 1
ATOM 2042 C CA . VAL A 1 268 ? 5.846 6.344 -7.947 1.00 93.06 268 VAL A CA 1
ATOM 2043 C C . VAL A 1 268 ? 5.976 7.280 -6.755 1.00 93.06 268 VAL A C 1
ATOM 2045 O O . VAL A 1 268 ? 6.804 8.191 -6.766 1.00 93.06 268 VAL A O 1
ATOM 2048 N N . ALA A 1 269 ? 5.189 7.025 -5.713 1.00 91.44 269 ALA A N 1
ATOM 2049 C CA . ALA A 1 269 ? 5.246 7.716 -4.432 1.00 91.44 269 ALA A CA 1
ATOM 2050 C C . ALA A 1 269 ? 5.749 6.752 -3.339 1.00 91.44 269 ALA A C 1
ATOM 2052 O O . ALA A 1 269 ? 5.311 5.600 -3.297 1.00 91.44 269 ALA A O 1
ATOM 2053 N N . PRO A 1 270 ? 6.673 7.169 -2.455 1.00 89.50 270 PRO A N 1
ATOM 2054 C CA . PRO A 1 270 ? 7.076 6.355 -1.317 1.00 89.50 270 PRO A CA 1
ATOM 2055 C C . PRO A 1 270 ? 5.949 6.295 -0.276 1.00 89.50 270 PRO A C 1
ATOM 2057 O O . PRO A 1 270 ? 5.336 7.309 0.052 1.00 89.50 270 PRO A O 1
ATOM 2060 N N . GLY A 1 271 ? 5.716 5.109 0.278 1.00 89.00 271 GLY A N 1
ATOM 2061 C CA . GLY A 1 271 ? 4.698 4.852 1.288 1.00 89.00 271 GLY A CA 1
ATOM 2062 C C . GLY A 1 271 ? 3.362 4.497 0.645 1.00 89.00 271 GLY A C 1
ATOM 2063 O O . GLY A 1 271 ? 3.194 3.388 0.139 1.00 89.00 271 GLY A O 1
ATOM 2064 N N . THR A 1 272 ? 2.421 5.436 0.684 1.00 88.69 272 THR A N 1
ATOM 2065 C CA . THR A 1 272 ? 1.067 5.312 0.129 1.00 88.69 272 THR A CA 1
ATOM 2066 C C . THR A 1 272 ? 0.909 6.079 -1.180 1.00 88.69 272 THR A C 1
ATOM 2068 O O . THR A 1 272 ? 1.785 6.841 -1.594 1.00 88.69 272 THR A O 1
ATOM 2071 N N . CYS A 1 273 ? -0.221 5.866 -1.854 1.00 88.69 273 CYS A N 1
ATOM 2072 C CA . CYS A 1 273 ? -0.578 6.641 -3.033 1.00 88.69 273 CYS A CA 1
ATOM 2073 C C . CYS A 1 273 ? -0.964 8.073 -2.654 1.00 88.69 273 CYS A C 1
ATOM 2075 O O . CYS A 1 273 ? -1.520 8.334 -1.586 1.00 88.69 273 CYS A O 1
ATOM 2077 N N . VAL A 1 274 ? -0.694 9.011 -3.559 1.00 86.88 274 VAL A N 1
ATOM 2078 C CA . VAL A 1 274 ? -1.133 10.401 -3.409 1.00 86.88 274 VAL A CA 1
ATOM 2079 C C . VAL A 1 274 ? -2.522 10.556 -4.027 1.00 86.88 274 VAL A C 1
ATOM 2081 O O . VAL A 1 274 ? -2.794 10.036 -5.107 1.00 86.88 274 VAL A O 1
ATOM 2084 N N . LEU A 1 275 ? -3.410 11.303 -3.367 1.00 83.88 275 LEU A N 1
ATOM 2085 C CA . LEU A 1 275 ? -4.739 11.592 -3.905 1.00 83.88 275 LEU A CA 1
ATOM 2086 C C . LEU A 1 275 ? -4.633 12.269 -5.284 1.00 83.88 275 LEU A C 1
ATOM 2088 O O . LEU A 1 275 ? -3.967 13.296 -5.426 1.00 83.88 275 LEU A O 1
ATOM 2092 N N . GLY A 1 276 ? -5.298 11.701 -6.293 1.00 84.38 276 GLY A N 1
ATOM 2093 C CA . GLY A 1 276 ? -5.248 12.203 -7.671 1.00 84.38 276 GLY A CA 1
ATOM 2094 C C . GLY A 1 276 ? -3.922 11.943 -8.400 1.00 84.38 276 GLY A C 1
ATOM 2095 O O . GLY A 1 276 ? -3.665 12.561 -9.439 1.00 84.38 276 GLY A O 1
ATOM 2096 N N . GLN A 1 277 ? -3.073 11.053 -7.872 1.00 88.75 277 GLN A N 1
ATOM 2097 C CA . GLN A 1 277 ? -1.878 10.578 -8.566 1.00 88.75 277 GLN A CA 1
ATOM 2098 C C . GLN A 1 277 ? -2.251 10.009 -9.938 1.00 88.75 277 GLN A C 1
ATOM 2100 O O . GLN A 1 277 ? -3.280 9.367 -10.116 1.00 88.75 277 GLN A O 1
ATOM 2105 N N . ASN A 1 278 ? -1.403 10.264 -10.931 1.00 90.19 278 ASN A N 1
ATOM 2106 C CA . ASN A 1 278 ? -1.549 9.721 -12.274 1.00 90.19 278 ASN A CA 1
ATOM 2107 C C . ASN A 1 278 ? -0.168 9.437 -12.866 1.00 90.19 278 ASN A C 1
ATOM 2109 O O . ASN A 1 278 ? 0.819 10.057 -12.471 1.00 90.19 278 ASN A O 1
ATOM 2113 N N . ALA A 1 279 ? -0.104 8.554 -13.861 1.00 90.75 279 ALA A N 1
ATOM 2114 C CA . ALA A 1 279 ? 1.151 8.104 -14.464 1.00 90.75 279 ALA A CA 1
ATOM 2115 C C . ALA A 1 279 ? 1.992 9.212 -15.129 1.00 90.75 279 ALA A C 1
ATOM 2117 O O . ALA A 1 279 ? 3.194 9.044 -15.327 1.00 90.75 279 ALA A O 1
ATOM 2118 N N . SER A 1 280 ? 1.389 10.346 -15.501 1.00 86.75 280 SER A N 1
ATOM 2119 C CA . SER A 1 280 ? 2.074 11.412 -16.244 1.00 86.75 280 SER A CA 1
ATOM 2120 C C . SER A 1 280 ? 2.703 12.482 -15.351 1.00 86.75 280 SER A C 1
ATOM 2122 O O . SER A 1 280 ? 3.562 13.229 -15.827 1.00 86.75 280 SER A O 1
ATOM 2124 N N . VAL A 1 281 ? 2.324 12.561 -14.076 1.00 85.44 281 VAL A N 1
ATOM 2125 C CA . VAL A 1 281 ? 2.770 13.607 -13.148 1.00 85.44 281 VAL A CA 1
ATOM 2126 C C . VAL A 1 281 ? 3.741 13.030 -12.120 1.00 85.44 281 VAL A C 1
ATOM 2128 O O . VAL A 1 281 ? 3.499 11.971 -11.540 1.00 85.44 281 VAL A O 1
ATOM 2131 N N . VAL A 1 282 ? 4.844 13.746 -11.885 1.00 85.69 282 VAL A N 1
ATOM 2132 C CA . VAL A 1 282 ? 5.758 13.433 -10.782 1.00 85.69 282 VAL A CA 1
ATOM 2133 C C . VAL A 1 282 ? 5.072 13.837 -9.471 1.00 85.69 282 VAL A C 1
ATOM 2135 O O . VAL A 1 282 ? 4.671 14.997 -9.349 1.00 85.69 282 VAL A O 1
ATOM 2138 N N . PRO A 1 283 ? 4.900 12.924 -8.501 1.00 83.81 283 PRO A N 1
ATOM 2139 C CA . PRO A 1 283 ? 4.240 13.254 -7.246 1.00 83.81 283 PRO A CA 1
ATOM 2140 C C . PRO A 1 283 ? 5.123 14.190 -6.412 1.00 83.81 283 PRO A C 1
ATOM 2142 O O . PRO A 1 283 ? 6.344 14.209 -6.567 1.00 83.81 283 PRO A O 1
ATOM 2145 N N . THR A 1 284 ? 4.515 14.952 -5.496 1.00 83.00 284 THR A N 1
ATOM 2146 C CA . THR A 1 284 ? 5.220 15.922 -4.630 1.00 83.00 284 THR A CA 1
ATOM 2147 C C . THR A 1 284 ? 6.411 15.302 -3.894 1.00 83.00 284 THR A C 1
ATOM 2149 O O . THR A 1 284 ? 7.451 15.936 -3.730 1.00 83.00 284 THR A O 1
ATOM 2152 N N . SER A 1 285 ? 6.266 14.044 -3.482 1.00 81.75 285 SER A N 1
ATOM 2153 C CA . SER A 1 285 ? 7.338 13.187 -2.991 1.00 81.75 285 SER A CA 1
ATOM 2154 C C . SER A 1 285 ? 7.363 11.922 -3.839 1.00 81.75 285 SER A C 1
ATOM 2156 O O . SER A 1 285 ? 6.381 11.182 -3.847 1.00 81.75 285 SER A O 1
ATOM 2158 N N . GLY A 1 286 ? 8.466 11.675 -4.546 1.00 87.69 286 GLY A N 1
ATOM 2159 C CA . GLY A 1 286 ? 8.633 10.496 -5.391 1.00 87.69 286 GLY A CA 1
ATOM 2160 C C . GLY A 1 286 ? 9.220 10.832 -6.756 1.00 87.69 286 GLY A C 1
ATOM 2161 O O . GLY A 1 286 ? 10.067 11.718 -6.870 1.00 87.69 286 GLY A O 1
ATOM 2162 N N . PHE A 1 287 ? 8.808 10.088 -7.777 1.00 90.00 287 PHE A N 1
ATOM 2163 C CA . PHE A 1 287 ? 9.399 10.152 -9.110 1.00 90.00 287 PHE A CA 1
ATOM 2164 C C . PHE A 1 287 ? 8.472 9.603 -10.195 1.00 90.00 287 PHE A C 1
ATOM 2166 O O . PHE A 1 287 ? 7.410 9.055 -9.908 1.00 90.00 287 PHE A O 1
ATOM 2173 N N . ARG A 1 288 ? 8.884 9.742 -11.457 1.00 92.44 288 ARG A N 1
ATOM 2174 C CA . ARG A 1 288 ? 8.234 9.112 -12.608 1.00 92.44 288 ARG A CA 1
ATOM 2175 C C . ARG A 1 288 ? 9.217 8.205 -13.345 1.00 92.44 288 ARG A C 1
ATOM 2177 O O . ARG A 1 288 ? 10.401 8.522 -13.424 1.00 92.44 288 ARG A O 1
ATOM 2184 N N . LEU A 1 289 ? 8.710 7.110 -13.895 1.00 91.25 289 LEU A N 1
ATOM 2185 C CA . LEU A 1 289 ? 9.411 6.227 -14.816 1.00 91.25 289 LEU A CA 1
ATOM 2186 C C . LEU A 1 289 ? 8.723 6.253 -16.183 1.00 91.25 289 LEU A C 1
ATOM 2188 O O . LEU A 1 289 ? 7.492 6.240 -16.268 1.00 91.25 289 LEU A O 1
ATOM 2192 N N . GLU A 1 290 ? 9.517 6.273 -17.246 1.00 91.38 290 GLU A N 1
ATOM 2193 C CA . GLU A 1 290 ? 9.076 5.901 -18.596 1.00 91.38 290 GLU A CA 1
ATOM 2194 C C . GLU A 1 290 ? 9.683 4.528 -18.885 1.00 91.38 290 GLU A C 1
ATOM 2196 O O . GLU A 1 290 ? 10.903 4.396 -18.885 1.00 91.38 290 GLU A O 1
ATOM 2201 N N . LEU A 1 291 ? 8.838 3.508 -19.024 1.00 90.69 291 LEU A N 1
ATOM 2202 C CA . LEU A 1 291 ? 9.233 2.110 -19.174 1.00 90.69 291 LEU A CA 1
ATOM 2203 C C . LEU A 1 291 ? 9.148 1.689 -20.640 1.00 90.69 291 LEU A C 1
ATOM 2205 O O . LEU A 1 291 ? 8.181 2.026 -21.328 1.00 90.69 291 LEU A O 1
ATOM 2209 N N . TYR A 1 292 ? 10.130 0.913 -21.084 1.00 90.31 292 TYR A N 1
ATOM 2210 C CA . TYR A 1 292 ? 10.210 0.344 -22.424 1.00 90.31 292 TYR A CA 1
ATOM 2211 C C . TYR A 1 292 ? 10.487 -1.152 -22.306 1.00 90.31 292 TYR A C 1
ATOM 2213 O O . TYR A 1 292 ? 11.555 -1.560 -21.837 1.00 90.31 292 TYR A O 1
ATOM 2221 N N . THR A 1 293 ? 9.524 -1.967 -22.720 1.00 86.31 293 THR A N 1
ATOM 2222 C CA . THR A 1 293 ? 9.642 -3.424 -22.673 1.00 86.31 293 THR A CA 1
ATOM 2223 C C . THR A 1 293 ? 10.418 -3.898 -23.890 1.00 86.31 293 THR A C 1
ATOM 2225 O O . THR A 1 293 ? 10.001 -3.671 -25.025 1.00 86.31 293 THR A O 1
ATOM 2228 N N . ASN A 1 294 ? 11.556 -4.548 -23.661 1.00 77.31 294 ASN A N 1
ATOM 2229 C CA . ASN A 1 294 ? 12.360 -5.114 -24.745 1.00 77.31 294 ASN A CA 1
ATOM 2230 C C . ASN A 1 294 ? 12.066 -6.598 -24.959 1.00 77.31 294 ASN A C 1
ATOM 2232 O O . ASN A 1 294 ? 11.934 -7.039 -26.095 1.00 77.31 294 ASN A O 1
ATOM 2236 N N . ASP A 1 295 ? 11.915 -7.342 -23.863 1.00 78.25 295 ASP A N 1
ATOM 2237 C CA . ASP A 1 295 ? 11.655 -8.775 -23.880 1.00 78.25 295 ASP A CA 1
ATOM 2238 C C . ASP A 1 295 ? 10.514 -9.103 -22.920 1.00 78.25 295 ASP A C 1
ATOM 2240 O O . ASP A 1 295 ? 10.546 -8.765 -21.733 1.00 78.25 295 ASP A O 1
ATOM 2244 N N . THR A 1 296 ? 9.491 -9.779 -23.436 1.00 79.81 296 THR A N 1
ATOM 2245 C CA . THR A 1 296 ? 8.460 -10.395 -22.604 1.00 79.81 296 THR A CA 1
ATOM 2246 C C . THR A 1 296 ? 8.987 -11.721 -22.067 1.00 79.81 296 THR A C 1
ATOM 2248 O O . THR A 1 296 ? 9.779 -12.403 -22.722 1.00 79.81 296 THR A O 1
ATOM 2251 N N . CYS A 1 297 ? 8.543 -12.118 -20.872 1.00 78.62 297 CYS A N 1
ATOM 2252 C CA . CYS A 1 297 ? 8.918 -13.404 -20.283 1.00 78.62 297 CYS A CA 1
ATOM 2253 C C . CYS A 1 297 ? 8.301 -14.567 -21.082 1.00 78.62 297 CYS A C 1
ATOM 2255 O O . CYS A 1 297 ? 7.275 -15.133 -20.694 1.00 78.62 297 CYS A O 1
ATOM 2257 N N . ASN A 1 298 ? 8.897 -14.903 -22.225 1.00 61.38 298 ASN A N 1
ATOM 2258 C CA . ASN A 1 298 ? 8.507 -16.032 -23.052 1.00 61.38 298 ASN A CA 1
ATOM 2259 C C . ASN A 1 298 ? 8.859 -17.324 -22.306 1.00 61.38 298 ASN A C 1
ATOM 2261 O O . ASN A 1 298 ? 9.977 -17.495 -21.818 1.00 61.38 298 ASN A O 1
ATOM 2265 N N . GLY A 1 299 ? 7.879 -18.219 -22.166 1.00 50.75 299 GLY A N 1
ATOM 2266 C CA . GLY A 1 299 ? 8.040 -19.468 -21.427 1.00 50.75 299 GLY A CA 1
ATOM 2267 C C . GLY A 1 299 ? 9.255 -20.269 -21.908 1.00 50.75 299 GLY A C 1
ATOM 2268 O O . GLY A 1 299 ? 9.360 -20.581 -23.088 1.00 50.75 299 GLY A O 1
ATOM 2269 N N . ALA A 1 300 ? 10.112 -20.636 -20.950 1.00 40.66 300 ALA A N 1
ATOM 2270 C CA . ALA A 1 300 ? 11.302 -21.486 -21.056 1.00 40.66 300 ALA A CA 1
ATOM 2271 C C . ALA A 1 300 ? 12.594 -20.846 -21.613 1.00 40.66 300 ALA A C 1
ATOM 2273 O O . ALA A 1 300 ? 12.912 -20.959 -22.790 1.00 40.66 300 ALA A O 1
ATOM 2274 N N . GLN A 1 301 ? 13.467 -20.425 -20.691 1.00 40.81 301 GLN A N 1
ATOM 2275 C CA . GLN A 1 301 ? 14.708 -21.179 -20.463 1.00 40.81 301 GLN A CA 1
ATOM 2276 C C . GLN A 1 301 ? 14.893 -21.465 -18.968 1.00 40.81 301 GLN A C 1
ATOM 2278 O O . GLN A 1 301 ? 15.564 -20.751 -18.230 1.00 40.81 301 GLN A O 1
ATOM 2283 N N . GLN A 1 302 ? 14.302 -22.578 -18.523 1.00 46.78 302 GLN A N 1
ATOM 2284 C CA . GLN A 1 302 ? 14.965 -23.389 -17.508 1.00 46.78 302 GLN A CA 1
ATOM 2285 C C . GLN A 1 302 ? 16.276 -23.902 -18.125 1.00 46.78 302 GLN A C 1
ATOM 2287 O O . GLN A 1 302 ? 16.266 -24.383 -19.256 1.00 46.78 302 GLN A O 1
ATOM 2292 N N . ASN A 1 303 ? 17.363 -23.834 -17.354 1.00 45.00 303 ASN A N 1
ATOM 2293 C CA . ASN A 1 303 ? 18.734 -24.264 -17.664 1.00 45.00 303 ASN A CA 1
ATOM 2294 C C . ASN A 1 303 ? 19.649 -23.201 -18.280 1.00 45.00 303 ASN A C 1
ATOM 2296 O O . ASN A 1 303 ? 20.035 -23.299 -19.437 1.00 45.00 303 ASN A O 1
ATOM 2300 N N . GLN A 1 304 ? 20.149 -22.303 -17.434 1.00 35.88 304 GLN A N 1
ATOM 2301 C CA . GLN A 1 304 ? 21.594 -22.104 -17.327 1.00 35.88 304 GLN A CA 1
ATOM 2302 C C . GLN A 1 304 ? 21.912 -21.547 -15.939 1.00 35.88 304 GLN A C 1
ATOM 2304 O O . GLN A 1 304 ? 21.741 -20.365 -15.655 1.00 35.88 304 GLN A O 1
ATOM 2309 N N . ALA A 1 305 ? 22.373 -22.430 -15.050 1.00 36.84 305 ALA A N 1
ATOM 2310 C CA . ALA A 1 305 ? 23.223 -21.980 -13.960 1.00 36.84 305 ALA A CA 1
ATOM 2311 C C . ALA A 1 305 ? 24.430 -21.249 -14.585 1.00 36.84 305 ALA A C 1
ATOM 2313 O O . ALA A 1 305 ? 24.913 -21.693 -15.634 1.00 36.84 305 ALA A O 1
ATOM 2314 N N . PRO A 1 306 ? 24.923 -20.154 -13.982 1.00 34.97 306 PRO A N 1
ATOM 2315 C CA . PRO A 1 306 ? 26.131 -19.496 -14.467 1.00 34.97 306 PRO A CA 1
ATOM 2316 C C . PRO A 1 306 ? 27.267 -20.528 -14.550 1.00 34.97 306 PRO A C 1
ATOM 2318 O O . PRO A 1 306 ? 27.314 -21.434 -13.710 1.00 34.97 306 PRO A O 1
ATOM 2321 N N . PRO A 1 307 ? 28.175 -20.441 -15.541 1.00 36.75 307 PRO A N 1
ATOM 2322 C CA . PRO A 1 307 ? 29.265 -21.393 -15.670 1.00 36.75 307 PRO A CA 1
ATOM 2323 C C . PRO A 1 307 ? 30.154 -21.289 -14.429 1.00 36.75 307 PRO A C 1
ATOM 2325 O O . PRO A 1 307 ? 30.979 -20.385 -14.295 1.00 36.75 307 PRO A O 1
ATOM 2328 N N . PHE A 1 308 ? 29.976 -22.228 -13.501 1.00 34.97 308 PHE A N 1
ATOM 2329 C CA . PHE A 1 308 ? 30.959 -22.489 -12.470 1.00 34.97 308 PHE A CA 1
ATOM 2330 C C . PHE A 1 308 ? 32.230 -22.939 -13.177 1.00 34.97 308 PHE A C 1
ATOM 2332 O O . PHE A 1 308 ? 32.274 -23.966 -13.852 1.00 34.97 308 PHE A O 1
ATOM 2339 N N . CYS A 1 309 ? 33.262 -22.123 -13.026 1.00 36.81 309 CYS A N 1
ATOM 2340 C CA . CYS A 1 309 ? 34.619 -22.411 -13.433 1.00 36.81 309 CYS A CA 1
ATOM 2341 C C . CYS A 1 309 ? 35.131 -23.598 -12.594 1.00 36.81 309 CYS A C 1
ATOM 2343 O O . CYS A 1 309 ? 35.727 -23.416 -11.534 1.00 36.81 309 CYS A O 1
ATOM 2345 N N . THR A 1 310 ? 34.842 -24.833 -13.009 1.00 36.00 310 THR A N 1
ATOM 2346 C CA . THR A 1 310 ? 35.413 -26.027 -12.381 1.00 36.00 310 THR A CA 1
ATOM 2347 C C . THR A 1 310 ? 36.778 -26.293 -12.993 1.00 36.00 310 THR A C 1
ATOM 2349 O O . THR A 1 310 ? 36.902 -26.923 -14.042 1.00 36.00 310 THR A O 1
ATOM 2352 N N . SER A 1 311 ? 37.810 -25.798 -12.311 1.00 35.41 311 SER A N 1
ATOM 2353 C CA . SER A 1 311 ? 39.170 -26.308 -12.452 1.00 35.41 311 SER A CA 1
ATOM 2354 C C . SER A 1 311 ? 39.153 -27.816 -12.184 1.00 35.41 311 SER A C 1
ATOM 2356 O O . SER A 1 311 ? 38.739 -28.271 -11.116 1.00 35.41 311 SER A O 1
ATOM 2358 N N . VAL A 1 312 ? 39.540 -28.592 -13.192 1.00 35.34 312 VAL A N 1
ATOM 2359 C CA . VAL A 1 312 ? 39.610 -30.052 -13.151 1.00 35.34 312 VAL A CA 1
ATOM 2360 C C . VAL A 1 312 ? 40.754 -30.456 -12.222 1.00 35.34 312 VAL A C 1
ATOM 2362 O O . VAL A 1 312 ? 41.922 -30.348 -12.582 1.00 35.34 312 VAL A O 1
ATOM 2365 N N . CYS A 1 313 ? 40.421 -30.956 -11.034 1.00 32.50 313 CYS A N 1
ATOM 2366 C CA . CYS A 1 313 ? 41.351 -31.712 -10.204 1.00 32.50 313 CYS A CA 1
ATOM 2367 C C . CYS A 1 313 ? 41.089 -33.205 -10.459 1.00 32.50 313 CYS A C 1
ATOM 2369 O O . CYS A 1 313 ? 40.113 -33.769 -9.965 1.00 32.50 313 CYS A O 1
ATOM 2371 N N . MET A 1 314 ? 41.916 -33.830 -11.303 1.00 31.23 314 MET A N 1
ATOM 2372 C CA . MET A 1 314 ? 41.906 -35.279 -11.524 1.00 31.23 314 MET A CA 1
ATOM 2373 C C . MET A 1 314 ? 42.302 -35.998 -10.226 1.00 31.23 314 MET A C 1
ATOM 2375 O O . MET A 1 314 ? 43.455 -35.923 -9.809 1.00 31.23 314 MET A O 1
ATOM 2379 N N . MET A 1 315 ? 41.376 -36.742 -9.619 1.00 34.06 315 MET A N 1
ATOM 2380 C CA . MET A 1 315 ? 41.711 -37.831 -8.698 1.00 34.06 315 MET A CA 1
ATOM 2381 C C . MET A 1 315 ? 41.367 -39.167 -9.350 1.00 34.06 315 MET A C 1
ATOM 2383 O O . MET A 1 315 ? 40.212 -39.482 -9.627 1.00 34.06 315 MET A O 1
ATOM 2387 N N . THR A 1 316 ? 42.412 -39.941 -9.607 1.00 31.86 316 THR A N 1
ATOM 2388 C CA . THR A 1 316 ? 42.383 -41.295 -10.152 1.00 31.86 316 THR A CA 1
ATOM 2389 C C . THR A 1 316 ? 41.860 -42.266 -9.090 1.00 31.86 316 THR A C 1
ATOM 2391 O O . THR A 1 316 ? 42.511 -42.461 -8.066 1.00 31.86 316 THR A O 1
ATOM 2394 N N . PHE A 1 317 ? 40.714 -42.910 -9.326 1.00 32.06 317 PHE A N 1
ATOM 2395 C CA . PHE A 1 317 ? 40.261 -44.054 -8.526 1.00 32.06 317 PHE A CA 1
ATOM 2396 C C . PHE A 1 317 ? 40.623 -45.362 -9.238 1.00 32.06 317 PHE A C 1
ATOM 2398 O O . PHE A 1 317 ? 40.161 -45.635 -10.345 1.00 32.06 317 PHE A O 1
ATOM 2405 N N . ALA A 1 318 ? 41.460 -46.175 -8.592 1.00 33.09 318 ALA A N 1
ATOM 2406 C CA . ALA A 1 318 ? 41.763 -47.539 -9.006 1.00 33.09 318 ALA A CA 1
ATOM 2407 C C . ALA A 1 318 ? 40.635 -48.485 -8.557 1.00 33.09 318 ALA A C 1
ATOM 2409 O O . ALA A 1 318 ? 40.289 -48.536 -7.377 1.00 33.09 318 ALA A O 1
ATOM 2410 N N . VAL A 1 319 ? 40.069 -49.246 -9.495 1.00 33.81 319 VAL A N 1
ATOM 2411 C CA . VAL A 1 319 ? 39.035 -50.256 -9.229 1.00 33.81 319 VAL A CA 1
ATOM 2412 C C . VAL A 1 319 ? 39.707 -51.608 -8.972 1.00 33.81 319 VAL A C 1
ATOM 2414 O O . VAL A 1 319 ? 40.265 -52.211 -9.889 1.00 33.81 319 VAL A O 1
ATOM 2417 N N . LEU A 1 320 ? 39.637 -52.100 -7.731 1.00 31.72 320 LEU A N 1
ATOM 2418 C CA . LEU A 1 320 ? 39.976 -53.482 -7.376 1.00 31.72 320 LEU A CA 1
ATOM 2419 C C . LEU A 1 320 ? 38.798 -54.408 -7.734 1.00 31.72 320 LEU A C 1
ATOM 2421 O O . LEU A 1 320 ? 37.700 -54.255 -7.202 1.00 31.72 320 LEU A O 1
ATOM 2425 N N . LYS A 1 321 ? 39.025 -55.394 -8.610 1.00 31.75 321 LYS A N 1
ATOM 2426 C CA . LYS A 1 321 ? 38.095 -56.509 -8.858 1.00 31.75 321 LYS A CA 1
ATOM 2427 C C . LYS A 1 321 ? 38.314 -57.609 -7.815 1.00 31.75 321 LYS A C 1
ATOM 2429 O O . LYS A 1 321 ? 39.391 -58.194 -7.775 1.00 31.75 321 LYS A O 1
ATOM 2434 N N . PHE A 1 322 ? 37.281 -57.940 -7.042 1.00 33.50 322 PHE A N 1
ATOM 2435 C CA . PHE A 1 322 ? 37.211 -59.194 -6.287 1.00 33.50 322 PHE A CA 1
ATOM 2436 C C . PHE A 1 322 ? 36.558 -60.281 -7.148 1.00 33.50 322 PHE A C 1
ATOM 2438 O O . PHE A 1 322 ? 35.450 -60.106 -7.653 1.00 33.50 322 PHE A O 1
ATOM 2445 N N . VAL A 1 323 ? 37.262 -61.400 -7.318 1.00 38.88 323 VAL A N 1
ATOM 2446 C CA . VAL A 1 323 ? 36.746 -62.641 -7.908 1.00 38.88 323 VAL A CA 1
ATOM 2447 C C . VAL A 1 323 ? 36.213 -63.501 -6.765 1.00 38.88 323 VAL A C 1
ATOM 2449 O O . VAL A 1 323 ? 36.962 -63.854 -5.858 1.00 38.88 323 VAL A O 1
ATOM 2452 N N . VAL A 1 324 ? 34.922 -63.827 -6.804 1.00 38.00 324 VAL A N 1
ATOM 2453 C CA . VAL A 1 324 ? 34.292 -64.803 -5.905 1.00 38.00 324 VAL A CA 1
ATOM 2454 C C . VAL A 1 324 ? 34.356 -66.168 -6.589 1.00 38.00 324 VAL A C 1
ATOM 2456 O O . VAL A 1 324 ? 33.767 -66.352 -7.651 1.00 38.00 324 VAL A O 1
ATOM 2459 N N . LEU A 1 325 ? 35.088 -67.109 -5.994 1.00 41.09 325 LEU A N 1
ATOM 2460 C CA . LEU A 1 325 ? 35.081 -68.525 -6.367 1.00 41.09 325 LEU A CA 1
ATOM 2461 C C . LEU A 1 325 ? 34.111 -69.266 -5.440 1.00 41.09 325 LEU A C 1
ATOM 2463 O O . LEU A 1 325 ? 34.301 -69.276 -4.226 1.00 41.09 325 LEU A O 1
ATOM 2467 N N . THR A 1 326 ? 33.076 -69.879 -6.010 1.00 42.88 326 THR A N 1
ATOM 2468 C CA . THR A 1 326 ? 32.226 -70.870 -5.329 1.00 42.88 326 THR A CA 1
ATOM 2469 C C . THR A 1 326 ? 32.803 -72.280 -5.493 1.00 42.88 326 THR A C 1
ATOM 2471 O O . THR A 1 326 ? 33.388 -72.562 -6.541 1.00 42.88 326 THR A O 1
ATOM 2474 N N . PRO A 1 327 ? 32.643 -73.168 -4.494 1.00 54.16 327 PRO A N 1
ATOM 2475 C CA . PRO A 1 327 ? 33.286 -74.475 -4.487 1.00 54.16 327 PRO A CA 1
ATOM 2476 C C . PRO A 1 327 ? 32.457 -75.549 -5.208 1.00 54.16 327 PRO A C 1
ATOM 2478 O O . PRO A 1 327 ? 31.225 -75.528 -5.169 1.00 54.16 327 PRO A O 1
ATOM 2481 N N . LEU A 1 328 ? 33.174 -76.513 -5.786 1.00 3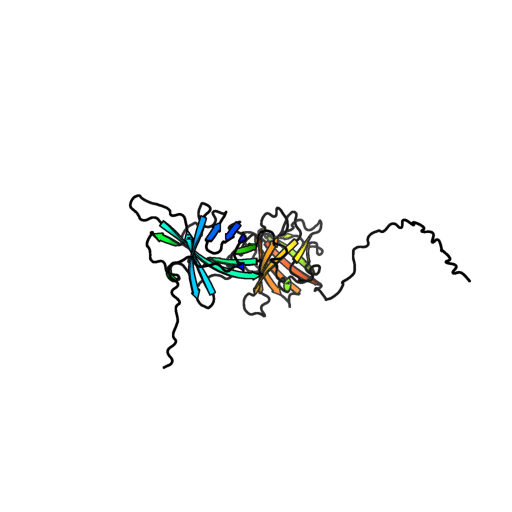9.62 328 LEU A N 1
ATOM 2482 C CA . LEU A 1 328 ? 32.789 -77.918 -5.940 1.00 39.62 328 LEU A CA 1
ATOM 2483 C C . LEU A 1 328 ? 33.910 -78.759 -5.327 1.00 39.62 328 LEU A C 1
ATOM 2485 O O . LEU A 1 328 ? 35.086 -78.387 -5.552 1.00 39.62 328 LEU A O 1
#

Solvent-accessible surface area (backbone atoms only — not comparable to full-atom values): 18522 Å² total; per-residue (Å²): 136,86,81,80,82,80,83,76,82,78,74,67,95,47,68,29,72,51,60,78,75,66,44,44,51,28,42,34,51,77,42,41,44,38,42,27,46,56,38,36,43,32,36,69,33,42,67,78,41,98,48,59,50,46,26,36,26,42,41,71,41,75,55,97,93,42,60,32,40,35,29,34,38,75,63,63,53,71,89,50,94,94,54,68,42,33,30,42,33,40,24,39,32,76,43,80,72,41,90,33,14,37,35,33,35,66,28,34,69,79,50,100,52,100,56,87,34,62,58,48,79,44,50,63,89,62,91,82,50,59,80,81,50,42,44,90,81,73,63,90,41,64,43,44,53,32,33,33,66,94,34,74,87,71,18,46,29,62,45,59,72,66,61,55,11,41,28,30,31,32,40,30,41,71,88,68,51,76,42,21,70,59,91,72,25,18,32,38,34,11,62,90,34,93,71,32,23,40,35,39,51,47,68,40,94,80,18,86,71,58,92,79,25,98,89,42,42,47,31,28,23,36,42,72,46,69,55,79,54,97,84,41,58,26,33,43,32,35,33,33,46,74,42,89,84,43,95,48,50,26,28,19,32,29,36,35,38,34,83,92,34,42,30,31,28,27,12,34,20,66,28,44,47,53,84,88,66,41,32,88,46,56,38,100,60,46,24,25,36,46,35,39,48,79,42,67,67,65,87,78,79,83,85,75,77,78,85,76,85,74,80,84,76,90,76,89,80,84,83,83,84,84,84,86,83,82,90,132

pLDDT: mean 76.39, std 18.5, range [26.95, 95.62]

Secondary structure (DSSP, 8-state):
------------SSPPPPPGGG-EEEEESSS-EEEE-SSEEEESS-SSSSS--EEEEEEEEEETTEEEEEEEESS-B--STTSPPEEEEEEEEEEEEETTEEEEEE-SPPPSSSS----EEEETT----HHHH--S---TT-EEEEEETT-TTTS--PPPGGGSSEEEEEEEETT--EESTTTT-EEEE-TTSTTS-EEEEEE-TT----SS-SS--EEEEEEEEESSSTT-SEEEEEEEE-STT-S-SEEEEEEEEETTTTEEEEEEEESSPPTT--TTS--SSSEEEEEEEEE---S----------------PPP-PPPP-PPP-

Mean predicted aligned error: 11.84 Å

Foldseek 3Di:
DDDDDPDDPPDPQDFQFDDPLPAAWKQWQQQGIWHDHRFKIWTCHCLQHVHTWMWGFGDWDDDPNFIKTKTKTPDWDDPDPPFATKIKIWIKTWADPDSFKIKMATFADQDPDPRRNLIDIDGPPDPDDCVNRGHPDDDPQRIMIIGHPPCQVPLFAADDPLLFAWKQKWWQAPVRDTFSPPPSQWTWYQLVPPRNQKTFIGGHPRRPDPQFFPPFGIKGFNDWDADDDPPFQWIWTKIATPDPPGPTRIKTWTKHADPNSQKIKIAIAGRTGDRPDHRVDHDPHGIMIIIGHDGGSDPDDPDDDDDDPDDDDDDDDDDDDDDDDDDD

Nearest PDB structures (foldseek):
  1pts-assembly1_B  TM=4.175E-01  e=9.450E-01  Streptomyces avidinii
  6ekt-assembly1_A  TM=1.511E-01  e=2.607E-01  Clostridium botulinum A2 str. Kyoto
  3pu2-assembly8_H  TM=3.280E-01  e=4.210E+00  Cereibacter sphaeroides 2.4.1
  7ttc-assembly1_A  TM=1.026E-01  e=4.210E+00  Escherichia coli